Protein 9EOO (pdb70)

GO terms:
  GO:0005886 plasma membrane (C, EXP)

Structure (mmCIF, N/CA/C/O backbone):
data_9EOO
#
_entry.id   9EOO
#
_cell.length_a   1.00
_cell.length_b   1.00
_cell.length_c   1.00
_cell.angle_alpha   90.00
_cell.angle_beta   90.00
_cell.angle_gamma   90.00
#
_symmetry.space_group_name_H-M   'P 1'
#
loop_
_atom_site.group_PDB
_atom_site.id
_atom_site.type_symbol
_atom_site.label_atom_id
_atom_site.label_alt_id
_atom_site.label_comp_id
_atom_site.label_asym_id
_atom_site.label_entity_id
_atom_site.label_seq_id
_atom_site.pdbx_PDB_ins_code
_atom_site.Cartn_x
_atom_site.Cartn_y
_atom_site.Cartn_z
_atom_site.occupancy
_atom_site.B_iso_or_equiv
_atom_site.auth_seq_id
_atom_site.auth_comp_id
_atom_site.auth_asym_id
_atom_site.auth_atom_id
_atom_site.pdbx_PDB_model_num
ATOM 1 N N . GLY A 1 2 ? 263.509 303.018 291.689 1.00 80.59 2 GLY A N 1
ATOM 2 C CA . GLY A 1 2 ? 264.921 303.178 292.129 1.00 80.93 2 GLY A CA 1
ATOM 3 C C . GLY A 1 2 ? 265.192 304.620 292.518 1.00 80.12 2 GLY A C 1
ATOM 4 O O . GLY A 1 2 ? 264.511 305.537 292.064 1.00 82.80 2 GLY A O 1
ATOM 5 N N . LEU A 1 3 ? 266.199 304.813 293.365 1.00 74.60 3 LEU A N 1
ATOM 6 C CA . LEU A 1 3 ? 266.551 306.158 293.798 1.00 75.22 3 LEU A CA 1
ATOM 7 C C . LEU A 1 3 ? 266.945 307.038 292.621 1.00 76.84 3 LEU A C 1
ATOM 8 O O . LEU A 1 3 ? 266.544 308.205 292.544 1.00 77.28 3 LEU A O 1
ATOM 13 N N . PHE A 1 4 ? 267.730 306.496 291.692 1.00 80.17 4 PHE A N 1
ATOM 14 C CA . PHE A 1 4 ? 268.209 307.265 290.551 1.00 80.28 4 PHE A CA 1
ATOM 15 C C . PHE A 1 4 ? 267.151 307.452 289.474 1.00 80.41 4 PHE A C 1
ATOM 16 O O . PHE A 1 4 ? 267.294 308.343 288.632 1.00 82.31 4 PHE A O 1
ATOM 24 N N . ASP A 1 5 ? 266.102 306.636 289.485 1.00 73.64 5 ASP A N 1
ATOM 25 C CA . ASP A 1 5 ? 264.886 306.965 288.751 1.00 73.86 5 ASP A CA 1
ATOM 26 C C . ASP A 1 5 ? 264.209 308.199 289.331 1.00 72.52 5 ASP A C 1
ATOM 27 O O . ASP A 1 5 ? 263.798 309.103 288.595 1.00 74.62 5 ASP A O 1
ATOM 32 N N . ARG A 1 6 ? 264.082 308.249 290.653 1.00 63.00 6 ARG A N 1
ATOM 33 C CA . ARG A 1 6 ? 263.410 309.360 291.311 1.00 61.30 6 ARG A CA 1
ATOM 34 C C . ARG A 1 6 ? 264.164 310.671 291.134 1.00 61.79 6 ARG A C 1
ATOM 35 O O . ARG A 1 6 ? 263.554 311.708 290.854 1.00 66.48 6 ARG A O 1
ATOM 43 N N . LEU A 1 7 ? 265.485 310.650 291.290 1.00 57.05 7 LEU A N 1
ATOM 44 C CA . LEU A 1 7 ? 266.283 311.824 290.959 1.00 57.41 7 LEU A CA 1
ATOM 45 C C . LEU A 1 7 ? 266.168 312.191 289.488 1.00 59.19 7 LEU A C 1
ATOM 46 O O . LEU A 1 7 ? 266.100 313.375 289.139 1.00 61.74 7 LEU A O 1
ATOM 51 N N . GLY A 1 8 ? 266.145 311.195 288.609 1.00 57.39 8 GLY A N 1
ATOM 52 C CA . GLY A 1 8 ? 266.014 311.476 287.190 1.00 54.55 8 GLY A CA 1
ATOM 53 C C . GLY A 1 8 ? 264.721 312.184 286.844 1.00 56.43 8 GLY A C 1
ATOM 54 O O . GLY A 1 8 ? 264.712 313.169 286.103 1.00 62.25 8 GLY A O 1
ATOM 55 N N . ARG A 1 9 ? 263.610 311.695 287.388 1.00 52.64 9 ARG A N 1
ATOM 56 C CA . ARG A 1 9 ? 262.315 312.312 287.143 1.00 49.66 9 ARG A CA 1
ATOM 57 C C . ARG A 1 9 ? 262.201 313.713 287.728 1.00 48.91 9 ARG A C 1
ATOM 58 O O . ARG A 1 9 ? 261.460 314.541 287.189 1.00 55.93 9 ARG A O 1
ATOM 66 N N . VAL A 1 10 ? 262.914 314.005 288.812 1.00 48.20 10 VAL A N 1
ATOM 67 C CA . VAL A 1 10 ? 262.974 315.379 289.303 1.00 49.22 10 VAL A CA 1
ATOM 68 C C . VAL A 1 10 ? 263.725 316.291 288.340 1.00 51.93 10 VAL A C 1
ATOM 69 O O . VAL A 1 10 ? 263.198 317.315 287.895 1.00 59.04 10 VAL A O 1
ATOM 73 N N . VAL A 1 11 ? 264.961 315.934 288.005 1.00 50.34 11 VAL A N 1
ATOM 74 C CA . VAL A 1 11 ? 265.789 316.811 287.187 1.00 51.54 11 VAL A CA 1
ATOM 75 C C . VAL A 1 11 ? 265.244 316.953 285.775 1.00 50.91 11 VAL A C 1
ATOM 76 O O . VAL A 1 11 ? 265.383 318.008 285.147 1.00 54.58 11 VAL A O 1
ATOM 80 N N . ARG A 1 12 ? 264.622 315.903 285.261 1.00 47.34 12 ARG A N 1
ATOM 81 C CA . ARG A 1 12 ? 263.965 315.957 283.963 1.00 43.87 12 ARG A CA 1
ATOM 82 C C . ARG A 1 12 ? 262.737 316.862 283.966 1.00 47.65 12 ARG A C 1
ATOM 83 O O . ARG A 1 12 ? 262.451 317.527 282.965 1.00 52.48 12 ARG A O 1
ATOM 91 N N . ALA A 1 13 ? 262.002 316.901 285.074 1.00 47.15 13 ALA A N 1
ATOM 92 C CA . ALA A 1 13 ? 260.811 317.741 285.156 1.00 41.30 13 ALA A CA 1
ATOM 93 C C . ALA A 1 13 ? 261.134 319.225 285.276 1.00 44.47 13 ALA A C 1
ATOM 94 O O . ALA A 1 13 ? 260.414 320.063 284.726 1.00 52.55 13 ALA A O 1
ATOM 96 N N . ASN A 1 14 ? 262.196 319.572 285.994 1.00 48.21 14 ASN A N 1
ATOM 97 C CA . ASN A 1 14 ? 262.639 320.961 286.041 1.00 47.21 14 ASN A CA 1
ATOM 98 C C . ASN A 1 14 ? 263.002 321.486 284.660 1.00 49.08 14 ASN A C 1
ATOM 99 O O . ASN A 1 14 ? 262.584 322.579 284.265 1.00 56.70 14 ASN A O 1
ATOM 104 N N . LEU A 1 15 ? 263.782 320.715 283.914 1.00 50.94 15 LEU A N 1
ATOM 105 C CA . LEU A 1 15 ? 264.174 321.109 282.568 1.00 50.43 15 LEU A CA 1
ATOM 106 C C . LEU A 1 15 ? 262.980 321.277 281.633 1.00 50.51 15 LEU A C 1
ATOM 107 O O . LEU A 1 15 ? 262.955 322.199 280.811 1.00 56.35 15 LEU A O 1
ATOM 112 N N . ASN A 1 16 ? 261.982 320.405 281.743 1.00 50.11 16 ASN A N 1
ATOM 113 C CA . ASN A 1 16 ? 260.785 320.529 280.915 1.00 48.53 16 ASN A CA 1
ATOM 114 C C . ASN A 1 16 ? 259.946 321.751 281.271 1.00 50.24 16 ASN A C 1
ATOM 115 O O . ASN A 1 16 ? 259.350 322.375 280.388 1.00 56.64 16 ASN A O 1
ATOM 120 N N . ASP A 1 17 ? 259.882 322.110 282.549 1.00 55.37 17 ASP A N 1
ATOM 121 C CA . ASP A 1 17 ? 259.217 323.346 282.954 1.00 55.29 17 ASP A CA 1
ATOM 122 C C . ASP A 1 17 ? 259.978 324.585 282.502 1.00 57.54 17 ASP A C 1
ATOM 123 O O . ASP A 1 17 ? 259.375 325.590 282.119 1.00 61.98 17 ASP A O 1
ATOM 128 N N . LEU A 1 18 ? 261.302 324.523 282.546 1.00 56.16 18 LEU A N 1
ATOM 129 C CA . LEU A 1 18 ? 262.133 325.635 282.105 1.00 54.80 18 LEU A CA 1
ATOM 130 C C . LEU A 1 18 ? 261.930 325.960 280.631 1.00 55.77 18 LEU A C 1
ATOM 131 O O . LEU A 1 18 ? 261.974 327.130 280.234 1.00 55.93 18 LEU A O 1
ATOM 136 N N . VAL A 1 19 ? 261.714 324.943 279.807 1.00 57.13 19 VAL A N 1
ATOM 137 C CA . VAL A 1 19 ? 261.312 325.158 278.419 1.00 55.65 19 VAL A C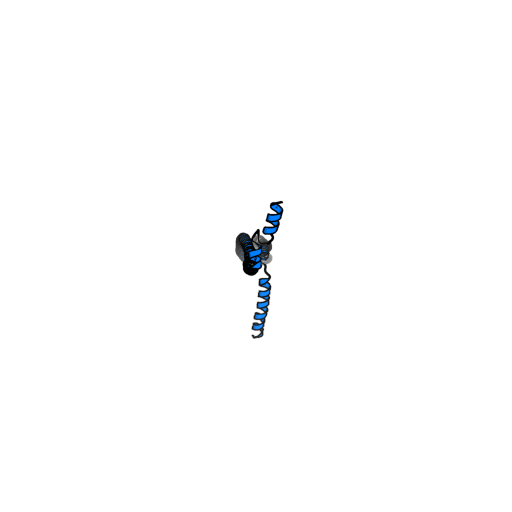A 1
ATOM 138 C C . VAL A 1 19 ? 259.902 325.728 278.320 1.00 55.94 19 VAL A C 1
ATOM 139 O O . VAL A 1 19 ? 259.653 326.672 277.565 1.00 60.33 19 VAL A O 1
ATOM 143 N N . SER A 1 20 ? 258.962 325.169 279.075 1.00 60.06 20 SER A N 1
ATOM 144 C CA . SER A 1 20 ? 257.564 325.565 278.932 1.00 59.72 20 SER A CA 1
ATOM 145 C C . SER A 1 20 ? 257.325 327.057 279.120 1.00 58.81 20 SER A C 1
ATOM 146 O O . SER A 1 20 ? 256.427 327.613 278.477 1.00 62.06 20 SER A O 1
ATOM 149 N N . LYS A 1 21 ? 258.082 327.731 279.977 1.00 53.41 21 LYS A N 1
ATOM 150 C CA . LYS A 1 21 ? 257.914 329.171 280.126 1.00 58.05 21 LYS A CA 1
ATOM 151 C C . LYS A 1 21 ? 258.739 329.992 279.144 1.00 59.51 21 LYS A C 1
ATOM 152 O O . LYS A 1 21 ? 258.746 331.223 279.243 1.00 59.23 21 LYS A O 1
ATOM 158 N N . ALA A 1 22 ? 259.428 329.354 278.207 1.00 62.66 22 ALA A N 1
ATOM 159 C CA . ALA A 1 22 ? 259.982 330.050 277.053 1.00 60.13 22 ALA A CA 1
ATOM 160 C C . ALA A 1 22 ? 259.002 330.167 275.894 1.00 60.15 22 ALA A C 1
ATOM 161 O O . ALA A 1 22 ? 259.265 330.923 274.953 1.00 62.09 22 ALA A O 1
ATOM 163 N N . GLU A 1 23 ? 257.892 329.441 275.938 1.00 56.53 23 GLU A N 1
ATOM 164 C CA . GLU A 1 23 ? 256.894 329.453 274.874 1.00 51.37 23 GLU A CA 1
ATOM 165 C C . GLU A 1 23 ? 256.029 330.707 274.950 1.00 58.83 23 GLU A C 1
ATOM 166 O O . GLU A 1 23 ? 255.202 330.848 275.856 1.00 60.61 23 GLU A O 1
ATOM 172 N N . ASP A 1 24 ? 256.221 331.618 273.998 1.00 61.49 24 ASP A N 1
ATOM 173 C CA . ASP A 1 24 ? 255.354 332.784 273.863 1.00 54.26 24 ASP A CA 1
ATOM 174 C C . ASP A 1 24 ? 254.026 332.364 273.242 1.00 55.30 24 ASP A C 1
ATOM 175 O O . ASP A 1 24 ? 254.015 331.850 272.120 1.00 58.87 24 ASP A O 1
ATOM 180 N N . PRO A 1 25 ? 252.899 332.565 273.923 1.00 47.16 25 PRO A N 1
ATOM 181 C CA . PRO A 1 25 ? 251.608 332.151 273.357 1.00 42.75 25 PRO A CA 1
ATOM 182 C C . PRO A 1 25 ? 251.281 332.720 271.996 1.00 43.72 25 PRO A C 1
ATOM 183 O O . PRO A 1 25 ? 250.548 332.087 271.229 1.00 48.67 25 PRO A O 1
ATOM 187 N N . GLU A 1 26 ? 251.790 333.896 271.668 1.00 46.92 26 GLU A N 1
ATOM 188 C CA . GLU A 1 26 ? 251.398 334.565 270.435 1.00 49.71 26 GLU A CA 1
ATOM 189 C C . GLU A 1 26 ? 252.135 334.014 269.223 1.00 54.57 26 GLU A C 1
ATOM 190 O O . GLU A 1 26 ? 251.551 333.894 268.141 1.00 52.53 26 GLU A O 1
ATOM 196 N N . LYS A 1 27 ? 253.406 333.667 269.389 1.00 49.67 27 LYS A N 1
ATOM 197 C CA . LYS A 1 27 ? 254.203 333.138 268.291 1.00 41.60 27 LYS A CA 1
ATOM 198 C C . LYS A 1 27 ? 253.999 331.646 268.085 1.00 44.01 27 LYS A C 1
ATOM 199 O O . LYS A 1 27 ? 253.864 331.184 266.947 1.00 53.41 27 LYS A O 1
ATOM 205 N N . VAL A 1 28 ? 253.987 330.877 269.169 1.00 39.07 28 VAL A N 1
ATOM 206 C CA . VAL A 1 28 ? 253.922 329.426 269.074 1.00 45.46 28 VAL A CA 1
ATOM 207 C C . VAL A 1 28 ? 252.554 328.955 268.620 1.00 40.29 28 VAL A C 1
ATOM 208 O O . VAL A 1 28 ? 252.425 327.885 268.015 1.00 48.39 28 VAL A O 1
ATOM 212 N N . LEU A 1 29 ? 251.518 329.729 268.902 1.00 33.71 29 LEU A N 1
ATOM 213 C CA . LEU A 1 29 ? 250.165 329.294 268.603 1.00 40.78 29 LEU A CA 1
ATOM 214 C C . LEU A 1 29 ? 249.858 329.290 267.110 1.00 42.93 29 LEU A C 1
ATOM 215 O O . LEU A 1 29 ? 249.023 328.499 266.660 1.00 51.21 29 LEU A O 1
ATOM 220 N N . GLU A 1 30 ? 250.502 330.150 266.332 1.00 42.54 30 GLU A N 1
ATOM 221 C CA . GLU A 1 30 ? 250.389 330.104 264.879 1.00 43.14 30 GLU A CA 1
ATOM 222 C C . GLU A 1 30 ? 251.370 329.163 264.192 1.00 47.12 30 GLU A C 1
ATOM 223 O O . GLU A 1 30 ? 251.040 328.595 263.146 1.00 56.40 30 GLU A O 1
ATOM 229 N N . GLN A 1 31 ? 252.559 328.983 264.755 1.00 35.41 31 GLN A N 1
ATOM 230 C CA . GLN A 1 31 ? 253.480 327.959 264.275 1.00 36.81 31 GLN A CA 1
ATOM 231 C C . GLN A 1 31 ? 252.909 326.555 264.414 1.00 39.76 31 GLN A C 1
ATOM 232 O O . GLN A 1 31 ? 253.120 325.702 263.546 1.00 50.35 31 GLN A O 1
ATOM 238 N N . ALA A 1 32 ? 252.188 326.295 265.497 1.00 29.42 32 ALA A N 1
ATOM 239 C CA . ALA A 1 32 ? 251.539 325.003 265.680 1.00 26.74 32 ALA A CA 1
ATOM 240 C C . ALA A 1 32 ? 250.562 324.677 264.559 1.00 38.95 32 ALA A C 1
ATOM 241 O O . ALA A 1 32 ? 250.431 323.516 264.161 1.00 53.34 32 ALA A O 1
ATOM 243 N N . VAL A 1 33 ? 249.865 325.681 264.042 1.00 31.02 33 VAL A N 1
ATOM 244 C CA . VAL A 1 33 ? 248.959 325.462 262.921 1.00 32.15 33 VAL A CA 1
ATOM 245 C C . VAL A 1 33 ? 249.702 325.285 261.606 1.00 33.91 33 VAL A C 1
ATOM 246 O O . VAL A 1 33 ? 249.278 324.507 260.747 1.00 49.55 33 VAL A O 1
ATOM 250 N N . ILE A 1 34 ? 250.810 325.994 261.418 1.00 25.49 34 ILE A N 1
ATOM 251 C CA . ILE A 1 34 ? 251.657 325.749 260.256 1.00 34.95 34 ILE A CA 1
ATOM 252 C C . ILE A 1 34 ? 252.167 324.316 260.230 1.00 40.93 34 ILE A C 1
ATOM 253 O O . ILE A 1 34 ? 252.060 323.620 259.215 1.00 50.30 34 ILE A O 1
ATOM 258 N N . ASP A 1 35 ? 252.729 323.851 261.340 1.00 37.58 35 ASP A N 1
ATOM 259 C CA . ASP A 1 35 ? 253.228 322.483 261.407 1.00 35.84 35 ASP A CA 1
ATOM 260 C C . ASP A 1 35 ? 252.139 321.465 261.104 1.00 39.84 35 ASP A C 1
ATOM 261 O O . ASP A 1 35 ? 252.341 320.525 260.329 1.00 55.37 35 ASP A O 1
ATOM 266 N N . MET A 1 36 ? 250.976 321.640 261.712 1.00 29.37 36 MET A N 1
ATOM 267 C CA . MET A 1 36 ? 249.846 320.748 261.501 1.00 31.65 36 MET A CA 1
ATOM 268 C C . MET A 1 36 ? 249.296 320.785 260.079 1.00 35.46 36 MET A C 1
ATOM 269 O O . MET A 1 36 ? 248.674 319.813 259.640 1.00 50.06 36 MET A O 1
ATOM 274 N N . GLN A 1 37 ? 249.496 321.876 259.347 1.00 34.75 37 GLN A N 1
ATOM 275 C CA . GLN A 1 37 ? 249.094 321.906 257.942 1.00 31.36 37 GLN A CA 1
ATOM 276 C C . GLN A 1 37 ? 250.032 321.132 257.022 1.00 39.78 37 GLN A C 1
ATOM 277 O O . GLN A 1 37 ? 249.574 320.375 256.162 1.00 57.15 37 GLN A O 1
ATOM 283 N N . GLU A 1 38 ? 251.342 321.303 257.175 1.00 36.56 38 GLU A N 1
ATOM 284 C CA . GLU A 1 38 ? 252.276 320.587 256.312 1.00 43.26 38 GLU A CA 1
ATOM 285 C C . GLU A 1 38 ? 252.351 319.098 256.625 1.00 46.29 38 GLU A C 1
ATOM 286 O O . GLU A 1 38 ? 252.688 318.299 255.747 1.00 53.14 38 GLU A O 1
ATOM 292 N N . ASP A 1 39 ? 252.052 318.712 257.858 1.00 38.35 39 ASP A N 1
ATOM 293 C CA . ASP A 1 39 ? 251.863 317.303 258.186 1.00 38.71 39 ASP A CA 1
ATOM 294 C C . ASP A 1 39 ? 250.818 316.640 257.298 1.00 42.56 39 ASP A C 1
ATOM 295 O O . ASP A 1 39 ? 250.980 315.487 256.887 1.00 52.19 39 ASP A O 1
ATOM 300 N N . LEU A 1 40 ? 249.740 317.353 256.994 1.00 32.86 40 LEU A N 1
ATOM 301 C CA . LEU A 1 40 ? 248.733 316.852 256.067 1.00 32.73 40 LEU A CA 1
ATOM 302 C C . LEU A 1 40 ? 249.225 316.770 254.629 1.00 39.42 40 LEU A C 1
ATOM 303 O O . LEU A 1 40 ? 248.788 315.889 253.882 1.00 47.89 40 LEU A O 1
ATOM 308 N N . VAL A 1 41 ? 250.115 317.663 254.215 1.00 36.93 41 VAL A N 1
ATOM 309 C CA . VAL A 1 41 ? 250.705 317.556 252.885 1.00 38.24 41 VAL A CA 1
ATOM 310 C C . VAL A 1 41 ? 251.574 316.313 252.750 1.00 41.78 41 VAL A C 1
ATOM 311 O O . VAL A 1 41 ? 251.520 315.614 251.732 1.00 51.17 41 VAL A O 1
ATOM 315 N N . GLN A 1 42 ? 252.379 316.012 253.763 1.00 34.41 42 GLN A N 1
ATOM 316 C CA . GLN A 1 42 ? 253.152 314.776 253.759 1.00 36.47 42 GLN A CA 1
ATOM 317 C C . GLN A 1 42 ? 252.263 313.542 253.793 1.00 34.58 42 GLN A C 1
ATOM 318 O O . GLN A 1 42 ? 252.516 312.567 253.079 1.00 46.22 42 GLN A O 1
ATOM 324 N N . LEU A 1 43 ? 251.224 313.564 254.615 1.00 27.31 43 LEU A N 1
ATOM 325 C CA . LEU A 1 43 ? 250.347 312.409 254.739 1.00 28.43 43 LEU A CA 1
ATOM 326 C C . LEU A 1 43 ? 249.620 312.090 253.442 1.00 39.03 43 LEU A C 1
ATOM 327 O O . LEU A 1 43 ? 249.480 310.920 253.073 1.00 50.21 43 LEU A O 1
ATOM 332 N N . ARG A 1 44 ? 249.150 313.111 252.739 1.00 38.28 44 ARG A N 1
ATOM 333 C CA . ARG A 1 44 ? 248.384 312.886 251.520 1.00 29.65 44 ARG A CA 1
ATOM 334 C C . ARG A 1 44 ? 249.224 312.249 250.419 1.00 37.73 44 ARG A C 1
ATOM 335 O O . ARG A 1 44 ? 248.720 311.433 249.641 1.00 52.90 44 ARG A O 1
ATOM 343 N N . GLN A 1 45 ? 250.504 312.601 250.338 1.00 33.23 45 GLN A N 1
ATOM 344 C CA . GLN A 1 45 ? 251.415 311.953 249.401 1.00 34.09 45 GLN A CA 1
ATOM 345 C C . GLN A 1 45 ? 251.589 310.466 249.680 1.00 33.69 45 GLN A C 1
ATOM 346 O O . GLN A 1 45 ? 251.538 309.640 248.763 1.00 49.32 45 GLN A O 1
ATOM 352 N N . ALA A 1 46 ? 251.794 310.109 250.940 1.00 22.60 46 ALA A N 1
ATOM 353 C CA . ALA A 1 46 ? 251.950 308.709 251.317 1.00 25.99 46 ALA A CA 1
ATOM 354 C C . ALA A 1 46 ? 250.693 307.882 251.090 1.00 28.84 46 ALA A C 1
ATOM 355 O O . ALA A 1 46 ? 250.778 306.733 250.647 1.00 39.87 46 ALA A O 1
ATOM 357 N N . VAL A 1 47 ? 249.523 308.431 251.389 1.00 17.46 47 VAL A N 1
ATOM 358 C CA . VAL A 1 47 ? 248.281 307.707 251.137 1.00 23.55 47 VAL A CA 1
ATOM 359 C C . VAL A 1 47 ? 248.106 307.419 249.652 1.00 34.15 47 VAL A C 1
ATOM 360 O O . VAL A 1 47 ? 247.868 306.277 249.249 1.00 48.72 47 VAL A O 1
ATOM 364 N N . ALA A 1 48 ? 248.233 308.447 248.820 1.00 27.39 48 ALA A N 1
ATOM 365 C CA . ALA A 1 48 ? 248.063 308.277 247.383 1.00 24.79 48 ALA A CA 1
ATOM 366 C C . ALA A 1 48 ? 248.995 307.217 246.819 1.00 32.89 48 ALA A C 1
ATOM 367 O O . ALA A 1 48 ? 248.622 306.459 245.918 1.00 43.90 48 ALA A O 1
ATOM 369 N N . ARG A 1 49 ? 250.211 307.154 247.340 1.00 31.67 49 ARG A N 1
ATOM 370 C CA . ARG A 1 49 ? 251.169 306.135 246.936 1.00 27.27 49 ARG A CA 1
ATOM 371 C C . ARG A 1 49 ? 250.732 304.714 247.284 1.00 27.75 49 ARG A C 1
ATOM 372 O O . ARG A 1 49 ? 251.171 303.766 246.627 1.00 44.31 49 ARG A O 1
ATOM 380 N N . THR A 1 50 ? 249.892 304.531 248.301 1.00 23.62 50 THR A N 1
ATOM 381 C CA . THR A 1 50 ? 249.287 303.220 248.524 1.00 24.42 50 THR A CA 1
ATOM 382 C C . THR A 1 50 ? 248.045 302.959 247.681 1.00 28.64 50 THR A C 1
ATOM 383 O O . THR A 1 50 ? 247.750 301.801 247.374 1.00 41.36 50 THR A O 1
ATOM 387 N N . ILE A 1 51 ? 247.305 303.996 247.311 1.00 22.62 51 ILE A N 1
ATOM 388 C CA . ILE A 1 51 ? 246.174 303.827 246.403 1.00 34.19 51 ILE A CA 1
ATOM 389 C C . ILE A 1 51 ? 246.633 303.351 245.032 1.00 36.19 51 ILE A C 1
ATOM 390 O O . ILE A 1 51 ? 245.975 302.526 244.391 1.00 43.24 51 ILE A O 1
ATOM 395 N N . ALA A 1 52 ? 247.769 303.860 244.569 1.00 29.19 52 ALA A N 1
ATOM 396 C CA . ALA A 1 52 ? 248.317 303.454 243.283 1.00 31.68 52 ALA A CA 1
ATOM 397 C C . ALA A 1 52 ? 248.560 301.959 243.176 1.00 40.95 52 ALA A C 1
ATOM 398 O O . ALA A 1 52 ? 248.524 301.404 242.074 1.00 53.03 52 ALA A O 1
ATOM 400 N N . GLU A 1 53 ? 248.805 301.291 244.290 1.00 44.70 53 GLU A N 1
ATOM 401 C CA . GLU A 1 53 ? 249.123 299.872 244.276 1.00 37.63 53 GLU A CA 1
ATOM 402 C C . GLU A 1 53 ? 247.915 298.960 244.405 1.00 37.51 53 GLU A C 1
ATOM 403 O O . GLU A 1 53 ? 247.913 297.867 243.830 1.00 49.79 53 GLU A O 1
ATOM 409 N N . GLU A 1 54 ? 246.889 299.374 245.141 1.00 39.00 54 GLU A N 1
ATOM 410 C CA . GLU A 1 54 ? 245.595 298.710 245.041 1.00 41.98 54 GLU A CA 1
ATOM 411 C C . GLU A 1 54 ? 245.071 298.715 243.611 1.00 45.10 54 GLU A C 1
ATOM 412 O O . GLU A 1 54 ? 244.537 297.709 243.131 1.00 50.76 54 GLU A O 1
ATOM 418 N N . LYS A 1 55 ? 245.220 299.838 242.916 1.00 41.45 55 LYS A N 1
ATOM 419 C CA . LYS A 1 55 ? 244.854 299.919 241.508 1.00 40.00 55 LYS A CA 1
ATOM 420 C C . LYS A 1 55 ? 245.646 298.947 240.655 1.00 39.55 55 LYS A C 1
ATOM 421 O O . LYS A 1 55 ? 245.155 298.470 239.627 1.00 47.58 55 LYS A O 1
ATOM 427 N N . ARG A 1 56 ? 246.864 298.647 241.070 1.00 38.17 56 ARG A N 1
ATOM 428 C CA . ARG A 1 56 ? 247.826 297.922 240.262 1.00 35.08 56 ARG A CA 1
ATOM 429 C C . ARG A 1 56 ? 247.814 296.414 240.475 1.00 38.67 56 ARG A C 1
ATOM 430 O O . ARG A 1 56 ? 248.070 295.668 239.525 1.00 49.76 56 ARG A O 1
ATOM 438 N N . THR A 1 57 ? 247.527 295.937 241.685 1.00 40.38 57 THR A N 1
ATOM 439 C CA . THR A 1 57 ? 247.313 294.509 241.893 1.00 45.27 57 THR A CA 1
ATOM 440 C C . THR A 1 57 ? 246.031 294.005 241.247 1.00 47.02 57 THR A C 1
ATOM 441 O O . THR A 1 57 ? 245.943 292.826 240.895 1.00 55.55 57 THR A O 1
ATOM 445 N N . GLU A 1 58 ? 245.034 294.864 241.089 1.00 41.37 58 GLU A N 1
ATOM 446 C CA . GLU A 1 58 ? 243.801 294.446 240.441 1.00 48.43 58 GLU A CA 1
ATOM 447 C C . GLU A 1 58 ? 243.976 294.207 238.949 1.00 52.65 58 GLU A C 1
ATOM 448 O O . GLU A 1 58 ? 243.230 293.421 238.360 1.00 53.36 58 GLU A O 1
ATOM 454 N N . GLN A 1 59 ? 244.944 294.867 238.323 1.00 44.71 59 GLN A N 1
ATOM 455 C CA . GLN A 1 59 ? 245.302 294.531 236.952 1.00 45.65 59 GLN A CA 1
ATOM 456 C C . GLN A 1 59 ? 245.968 293.165 236.856 1.00 50.98 59 GLN A C 1
ATOM 457 O O . GLN A 1 59 ? 245.594 292.332 236.022 1.00 60.31 59 GLN A O 1
ATOM 463 N N . ARG A 1 60 ? 246.961 292.923 237.707 1.00 41.03 60 ARG A N 1
ATOM 464 C CA . ARG A 1 60 ? 247.695 291.664 237.693 1.00 43.39 60 ARG A CA 1
ATOM 465 C C . ARG A 1 60 ? 246.799 290.453 237.916 1.00 43.49 60 ARG A C 1
ATOM 466 O O . ARG A 1 60 ? 246.992 289.403 237.295 1.00 53.29 60 ARG A O 1
ATOM 474 N N . LEU A 1 61 ? 245.820 290.579 238.804 1.00 36.02 61 LEU A N 1
ATOM 475 C CA . LEU A 1 61 ? 244.853 289.510 239.025 1.00 42.82 61 LEU A CA 1
ATOM 476 C C . LEU A 1 61 ? 244.070 289.151 237.770 1.00 47.65 61 LEU A C 1
ATOM 477 O O . LEU A 1 61 ? 243.816 287.973 237.505 1.00 55.30 61 LEU A O 1
ATOM 482 N N . ASN A 1 62 ? 243.683 290.148 236.984 1.00 49.55 62 ASN A N 1
ATOM 483 C CA . ASN A 1 62 ? 242.909 289.909 235.771 1.00 49.55 62 ASN A CA 1
ATOM 484 C C . ASN A 1 62 ? 243.723 289.306 234.635 1.00 51.94 62 ASN A C 1
ATOM 485 O O . ASN A 1 62 ? 243.140 288.689 233.738 1.00 63.70 62 ASN A O 1
ATOM 490 N N . GLN A 1 63 ? 245.039 289.464 234.648 1.00 49.51 63 GLN A N 1
ATOM 491 C CA . GLN A 1 63 ? 245.880 288.733 233.707 1.00 54.46 63 GLN A CA 1
ATOM 492 C C . GLN A 1 63 ? 245.991 287.255 234.052 1.00 60.65 63 GLN A C 1
ATOM 493 O O . GLN A 1 63 ? 245.725 286.389 233.211 1.00 68.22 63 GLN A O 1
ATOM 499 N N . ASP A 1 64 ? 246.381 286.942 235.281 1.00 52.12 64 ASP A N 1
ATOM 500 C CA . ASP A 1 64 ? 246.654 285.562 235.654 1.00 54.33 64 ASP A CA 1
ATOM 501 C C . ASP A 1 64 ? 245.416 284.682 235.747 1.00 55.06 64 ASP A C 1
ATOM 502 O O . ASP A 1 64 ? 245.548 283.456 235.692 1.00 62.78 64 ASP A O 1
ATOM 507 N N . THR A 1 65 ? 244.224 285.254 235.884 1.00 50.75 65 THR A N 1
ATOM 508 C CA . THR A 1 65 ? 243.016 284.447 235.739 1.00 55.55 65 THR A CA 1
ATOM 509 C C . THR A 1 65 ? 242.712 284.090 234.291 1.00 56.94 65 THR A C 1
ATOM 510 O O . THR A 1 65 ? 242.243 282.982 234.008 1.00 62.33 65 THR A O 1
ATOM 514 N N . GLN A 1 66 ? 242.972 285.001 233.361 1.00 52.81 66 GLN A N 1
ATOM 515 C CA . GLN A 1 66 ? 242.763 284.705 231.950 1.00 57.82 66 GLN A CA 1
ATOM 516 C C . GLN A 1 66 ? 243.925 283.980 231.288 1.00 61.11 66 GLN A C 1
ATOM 517 O O . GLN A 1 66 ? 243.725 283.328 230.259 1.00 68.74 66 GLN A O 1
ATOM 523 N N . GLU A 1 67 ? 245.127 284.077 231.845 1.00 57.71 67 GLU A N 1
ATOM 524 C CA . GLU A 1 67 ? 246.241 283.270 231.360 1.00 55.23 67 GLU A CA 1
ATOM 525 C C . GLU A 1 67 ? 246.119 281.800 231.747 1.00 59.84 67 GLU A C 1
ATOM 526 O O . GLU A 1 67 ? 246.546 280.926 230.986 1.00 70.38 67 GLU A O 1
ATOM 532 N N . ALA A 1 68 ? 245.548 281.507 232.913 1.00 50.05 68 ALA A N 1
ATOM 533 C CA . ALA A 1 68 ? 245.293 280.124 233.296 1.00 51.48 68 ALA A CA 1
ATOM 534 C C . ALA A 1 68 ? 244.229 279.449 232.442 1.00 59.67 68 ALA A C 1
ATOM 535 O O . ALA A 1 68 ? 244.248 278.223 232.296 1.00 64.39 68 ALA A O 1
ATOM 537 N N . LYS A 1 69 ? 243.299 280.210 231.876 1.00 58.98 69 LYS A N 1
ATOM 538 C CA . LYS A 1 69 ? 242.338 279.628 230.947 1.00 60.39 69 LYS A CA 1
ATOM 539 C C . LYS A 1 69 ? 243.011 279.136 229.676 1.00 62.52 69 LYS A C 1
ATOM 540 O O . LYS A 1 69 ? 242.686 278.057 229.168 1.00 70.28 69 LYS A O 1
ATOM 546 N N . LYS A 1 70 ? 243.953 279.914 229.157 1.00 55.04 70 LYS A N 1
ATOM 547 C CA . LYS A 1 70 ? 244.731 279.497 227.999 1.00 58.72 70 LYS A CA 1
ATOM 548 C C . LYS A 1 70 ? 245.401 278.144 228.197 1.00 61.14 70 LYS A C 1
ATOM 549 O O . LYS A 1 70 ? 245.362 277.286 227.310 1.00 68.56 70 LYS A O 1
ATOM 555 N N . TRP A 1 71 ? 246.014 277.928 229.355 1.00 48.99 71 TRP A N 1
ATOM 556 C CA . TRP A 1 71 ? 246.690 276.662 229.610 1.00 52.79 71 TRP A CA 1
ATOM 557 C C . TRP A 1 71 ? 245.743 275.512 229.915 1.00 58.83 71 TRP A C 1
ATOM 558 O O . TRP A 1 71 ? 246.095 274.354 229.675 1.00 66.90 71 TRP A O 1
ATOM 569 N N . GLU A 1 72 ? 244.553 275.789 230.435 1.00 61.14 72 GLU A N 1
ATOM 570 C CA . GLU A 1 72 ? 243.550 274.735 230.550 1.00 61.66 72 GLU A CA 1
ATOM 571 C C . GLU A 1 72 ? 243.029 274.288 229.191 1.00 67.03 72 GLU A C 1
ATOM 572 O O . GLU A 1 72 ? 242.849 273.088 228.953 1.00 72.10 72 GLU A O 1
ATOM 578 N N . ASP A 1 73 ? 242.780 275.233 228.289 1.00 62.86 73 ASP A N 1
ATOM 579 C CA . ASP A 1 73 ? 242.311 274.890 226.951 1.00 62.71 73 ASP A CA 1
ATOM 580 C C . ASP A 1 73 ? 243.348 274.099 226.162 1.00 69.41 73 ASP A C 1
ATOM 581 O O . ASP A 1 73 ? 243.007 273.149 225.449 1.00 75.50 73 ASP A O 1
ATOM 586 N N . ARG A 1 74 ? 244.614 274.480 226.281 1.00 58.73 74 ARG A N 1
ATOM 587 C CA . ARG A 1 74 ? 245.702 273.758 225.635 1.00 59.35 74 ARG A CA 1
ATOM 588 C C . ARG A 1 74 ? 245.889 272.346 226.174 1.00 61.73 74 ARG A C 1
ATOM 589 O O . ARG A 1 74 ? 246.258 271.443 225.416 1.00 68.91 74 ARG A O 1
ATOM 597 N N . ALA A 1 75 ? 245.644 272.127 227.461 1.00 52.99 75 ALA A N 1
ATOM 598 C CA . ALA A 1 75 ? 245.714 270.775 228.008 1.00 58.53 75 ALA A CA 1
ATOM 599 C C . ALA A 1 75 ? 244.646 269.858 227.431 1.00 62.21 75 ALA A C 1
ATOM 600 O O . ALA A 1 75 ? 244.923 268.692 227.125 1.00 70.44 75 ALA A O 1
ATOM 602 N N . LYS A 1 76 ? 243.426 270.356 227.268 1.00 61.35 76 LYS A N 1
ATOM 603 C CA . LYS A 1 76 ? 242.379 269.562 226.632 1.00 63.98 76 LYS A CA 1
ATOM 604 C C . LYS A 1 76 ? 242.701 269.270 225.176 1.00 66.10 76 LYS A C 1
ATOM 605 O O . LYS A 1 76 ? 242.463 268.159 224.688 1.00 70.49 76 LYS A O 1
ATOM 611 N N . LEU A 1 77 ? 243.241 270.254 224.467 1.00 61.75 77 LEU A N 1
ATOM 612 C CA . LEU A 1 77 ? 243.684 270.045 223.095 1.00 64.07 77 LEU A CA 1
ATOM 613 C C . LEU A 1 77 ? 244.742 268.952 222.998 1.00 66.99 77 LEU A C 1
ATOM 614 O O . LEU A 1 77 ? 244.744 268.158 222.053 1.00 72.03 77 LEU A O 1
ATOM 619 N N . ALA A 1 78 ? 245.671 268.918 223.948 1.00 64.38 78 ALA A N 1
ATOM 620 C CA . ALA A 1 78 ? 246.672 267.859 223.977 1.00 65.53 78 ALA A CA 1
ATOM 621 C C . ALA A 1 78 ? 246.060 266.480 224.203 1.00 66.87 78 ALA A C 1
ATOM 622 O O . ALA A 1 78 ? 246.457 265.509 223.550 1.00 71.02 78 ALA A O 1
ATOM 624 N N . LEU A 1 79 ? 245.098 266.365 225.115 1.00 65.40 79 LEU A N 1
ATOM 625 C CA . LEU A 1 79 ? 244.497 265.058 225.368 1.00 67.09 79 LEU A CA 1
ATOM 626 C C . LEU A 1 79 ? 243.641 264.559 224.215 1.00 73.16 79 LEU A C 1
ATOM 627 O O . LEU A 1 79 ? 243.571 263.347 223.989 1.00 75.17 79 LEU A O 1
ATOM 632 N N . THR A 1 80 ? 242.984 265.446 223.474 1.00 73.26 80 THR A N 1
ATOM 633 C CA . THR A 1 80 ? 242.266 264.970 222.299 1.00 76.03 80 THR A CA 1
ATOM 634 C C . THR A 1 80 ? 243.227 264.497 221.218 1.00 76.65 80 THR A C 1
ATOM 635 O O . THR A 1 80 ? 242.879 263.620 220.422 1.00 76.61 80 THR A O 1
ATOM 639 N N . ASN A 1 81 ? 244.432 265.060 221.174 1.00 77.04 81 ASN A N 1
ATOM 640 C CA . ASN A 1 81 ? 245.514 264.522 220.362 1.00 73.71 81 ASN A CA 1
ATOM 641 C C . ASN A 1 81 ? 246.304 263.432 221.077 1.00 74.54 81 ASN A C 1
ATOM 642 O O . ASN A 1 81 ? 247.340 262.999 220.564 1.00 75.63 81 ASN A O 1
ATOM 647 N N . GLY A 1 82 ? 245.846 262.986 222.243 1.00 79.32 82 GLY A N 1
ATOM 648 C CA . GLY A 1 82 ? 246.480 261.888 222.944 1.00 77.68 82 GLY A CA 1
ATOM 649 C C . GLY A 1 82 ? 247.867 262.154 223.484 1.00 80.55 82 GLY A C 1
ATOM 650 O O . GLY A 1 82 ? 248.541 261.209 223.903 1.00 81.43 82 GLY A O 1
ATOM 651 N N . GLU A 1 83 ? 248.323 263.404 223.484 1.00 78.98 83 GLU A N 1
ATOM 652 C CA . GLU A 1 83 ? 249.711 263.723 223.822 1.00 76.36 83 GLU A CA 1
ATOM 653 C C . GLU A 1 83 ? 249.846 263.982 225.326 1.00 75.68 83 GLU A C 1
ATOM 654 O O . GLU A 1 83 ? 250.233 265.055 225.786 1.00 78.79 83 GLU A O 1
ATOM 660 N N . GLU A 1 84 ? 249.518 262.941 226.088 1.00 73.50 84 GLU A N 1
ATOM 661 C CA . GLU A 1 84 ? 249.327 263.066 227.530 1.00 75.88 84 GLU A CA 1
ATOM 662 C C . GLU A 1 84 ? 250.546 263.624 228.255 1.00 76.84 84 GLU A C 1
ATOM 663 O O . GLU A 1 84 ? 250.397 264.301 229.279 1.00 79.08 84 GLU A O 1
ATOM 669 N N . ASN A 1 85 ? 251.749 263.359 227.754 1.00 72.80 85 ASN A N 1
ATOM 670 C CA . ASN A 1 85 ? 252.944 263.932 228.367 1.00 73.19 85 ASN A CA 1
ATOM 671 C C . ASN A 1 85 ? 253.014 265.444 228.221 1.00 71.93 85 ASN A C 1
ATOM 672 O O . ASN A 1 85 ? 253.610 266.119 229.068 1.00 71.96 85 ASN A O 1
ATOM 677 N N . LEU A 1 86 ? 252.426 265.990 227.164 1.00 65.80 86 LEU A N 1
ATOM 678 C CA . LEU A 1 86 ? 252.360 267.435 226.989 1.00 62.32 86 LEU A CA 1
ATOM 679 C C . LEU A 1 86 ? 251.214 268.074 227.763 1.00 64.18 86 LEU A C 1
ATOM 680 O O . LEU A 1 86 ? 251.315 269.236 228.168 1.00 68.84 86 LEU A O 1
ATOM 685 N N . ALA A 1 87 ? 250.132 267.333 227.978 1.00 60.15 87 ALA A N 1
ATOM 686 C CA . ALA A 1 87 ? 249.054 267.787 228.849 1.00 57.03 87 ALA A CA 1
ATOM 687 C C . ALA A 1 87 ? 249.510 267.999 230.287 1.00 59.97 87 ALA A C 1
ATOM 688 O O . ALA A 1 87 ? 249.097 268.964 230.939 1.00 63.84 87 ALA A O 1
ATOM 690 N N . ARG A 1 88 ? 250.361 267.116 230.801 1.00 60.17 88 ARG A N 1
ATOM 691 C CA . ARG A 1 88 ? 250.928 267.320 232.130 1.00 60.08 88 ARG A CA 1
ATOM 692 C C . ARG A 1 88 ? 251.718 268.617 232.226 1.00 60.42 88 ARG A C 1
ATOM 693 O O . ARG A 1 88 ? 251.625 269.336 233.227 1.00 66.42 88 ARG A O 1
ATOM 701 N N . GLU A 1 89 ? 252.498 268.932 231.202 1.00 59.91 89 GLU A N 1
ATOM 702 C CA . GLU A 1 89 ? 253.287 270.158 231.210 1.00 60.83 89 GLU A CA 1
ATOM 703 C C . GLU A 1 89 ? 252.424 271.414 231.294 1.00 58.99 89 GLU A C 1
ATOM 704 O O . GLU A 1 89 ? 252.735 272.339 232.051 1.00 60.62 89 GLU A O 1
ATOM 710 N N . ALA A 1 90 ? 251.340 271.466 230.524 1.00 53.23 90 ALA A N 1
ATOM 711 C CA . ALA A 1 90 ? 250.400 272.580 230.600 1.00 48.78 90 ALA A CA 1
ATOM 712 C C . ALA A 1 90 ? 249.729 272.705 231.961 1.00 52.83 90 ALA A C 1
ATOM 713 O O . ALA A 1 90 ? 249.572 273.814 232.483 1.00 61.29 90 ALA A O 1
ATOM 715 N N . LEU A 1 91 ? 249.329 271.586 232.550 1.00 45.95 91 LEU A N 1
ATOM 716 C CA . LEU A 1 91 ? 248.750 271.610 233.888 1.00 43.77 91 LEU A CA 1
ATOM 717 C C . LEU A 1 91 ? 249.717 272.135 234.937 1.00 44.55 91 LEU A C 1
ATOM 718 O O . LEU A 1 91 ? 249.295 272.780 235.902 1.00 51.75 91 LEU A O 1
ATOM 723 N N . ALA A 1 92 ? 251.006 271.871 234.776 1.00 45.20 92 ALA A N 1
ATOM 724 C CA . ALA A 1 92 ? 251.994 272.433 235.688 1.00 46.27 92 ALA A CA 1
ATOM 725 C C . ALA A 1 92 ? 252.095 273.948 235.561 1.00 51.04 92 ALA A C 1
ATOM 726 O O . ALA A 1 92 ? 252.289 274.646 236.561 1.00 51.77 92 ALA A O 1
ATOM 728 N N . ARG A 1 93 ? 251.961 274.474 234.347 1.00 52.87 93 ARG A N 1
ATOM 729 C CA . ARG A 1 93 ? 251.905 275.920 234.168 1.00 44.55 93 ARG A CA 1
ATOM 730 C C . ARG A 1 93 ? 250.658 276.534 234.787 1.00 47.04 93 ARG A C 1
ATOM 731 O O . ARG A 1 93 ? 250.715 277.634 235.346 1.00 57.58 93 ARG A O 1
ATOM 739 N N . LYS A 1 94 ? 249.523 275.847 234.699 1.00 46.02 94 LYS A N 1
ATOM 740 C CA . LYS A 1 94 ? 248.292 276.377 235.268 1.00 46.34 94 LYS A CA 1
ATOM 741 C C . LYS A 1 94 ? 248.355 276.474 236.785 1.00 50.07 94 LYS A C 1
ATOM 742 O O . LYS A 1 94 ? 247.955 277.487 237.369 1.00 57.44 94 LYS A O 1
ATOM 748 N N . LYS A 1 95 ? 248.846 275.429 237.441 1.00 45.86 95 LYS A N 1
ATOM 749 C CA . LYS A 1 95 ? 248.837 275.397 238.898 1.00 46.50 95 LYS A CA 1
ATOM 750 C C . LYS A 1 95 ? 249.590 276.572 239.504 1.00 46.88 95 LYS A C 1
ATOM 751 O O . LYS A 1 95 ? 249.143 277.162 240.494 1.00 53.08 95 LYS A O 1
ATOM 757 N N . SER A 1 96 ? 250.734 276.926 238.929 1.00 44.02 96 SER A N 1
ATOM 758 C CA . SER A 1 96 ? 251.522 278.034 239.453 1.00 47.70 96 SER A CA 1
ATOM 759 C C . SER A 1 96 ? 250.812 279.372 239.300 1.00 48.14 96 SER A C 1
ATOM 760 O O . SER A 1 96 ? 251.089 280.310 240.055 1.00 48.62 96 SER A O 1
ATOM 763 N N . LEU A 1 97 ? 249.907 279.479 238.335 1.00 44.67 97 LEU A N 1
ATOM 764 C CA . LEU A 1 97 ? 249.126 280.692 238.134 1.00 42.56 97 LEU A CA 1
ATOM 765 C C . LEU A 1 97 ? 247.927 280.793 239.066 1.00 47.40 97 LEU A C 1
ATOM 766 O O . LEU A 1 97 ? 247.605 281.882 239.552 1.00 55.78 97 LEU A O 1
ATOM 771 N N . THR A 1 98 ? 247.248 279.680 239.323 1.00 44.70 98 THR A N 1
ATOM 772 C CA . THR A 1 98 ? 246.134 279.690 240.261 1.00 46.10 98 THR A CA 1
ATOM 773 C C . THR A 1 98 ? 246.581 279.856 241.703 1.00 48.26 98 THR A C 1
ATOM 774 O O . THR A 1 98 ? 245.811 280.352 242.532 1.00 54.82 98 THR A O 1
ATOM 778 N N . ASP A 1 99 ? 247.805 279.455 242.028 1.00 46.68 99 ASP A N 1
ATOM 779 C CA . ASP A 1 99 ? 248.308 279.689 243.372 1.00 43.36 99 ASP A CA 1
ATOM 780 C C . ASP A 1 99 ? 248.720 281.133 243.617 1.00 44.11 99 ASP A C 1
ATOM 781 O O . ASP A 1 99 ? 248.551 281.637 244.731 1.00 53.38 99 ASP A O 1
ATOM 786 N N . THR A 1 100 ? 249.260 281.810 242.610 1.00 43.90 100 THR A N 1
ATOM 787 C CA . THR A 1 100 ? 249.629 283.210 242.771 1.00 40.43 100 THR A CA 1
ATOM 788 C C . THR A 1 100 ? 248.438 284.157 242.674 1.00 34.81 100 THR A C 1
ATOM 789 O O . THR A 1 100 ? 248.434 285.204 243.326 1.00 49.60 100 THR A O 1
ATOM 793 N N . ALA A 1 101 ? 247.425 283.813 241.878 1.00 34.85 101 ALA A N 1
ATOM 794 C CA . ALA A 1 101 ? 246.190 284.589 241.855 1.00 35.76 101 ALA A CA 1
ATOM 795 C C . ALA A 1 101 ? 245.494 284.630 243.208 1.00 42.34 101 ALA A C 1
ATOM 796 O O . ALA A 1 101 ? 244.876 285.640 243.556 1.00 48.85 101 ALA A O 1
ATOM 798 N N . ALA A 1 102 ? 245.582 283.554 243.977 1.00 40.73 102 ALA A N 1
ATOM 799 C CA . ALA A 1 102 ? 244.984 283.522 245.305 1.00 37.42 102 ALA A CA 1
ATOM 800 C C . ALA A 1 102 ? 245.691 284.454 246.274 1.00 40.32 102 ALA A C 1
ATOM 801 O O . ALA A 1 102 ? 245.070 284.965 247.212 1.00 47.40 102 ALA A O 1
ATOM 803 N N . ALA A 1 103 ? 246.982 284.685 246.066 1.00 36.77 103 ALA A N 1
ATOM 804 C CA . ALA A 1 103 ? 247.705 285.692 246.829 1.00 37.57 103 ALA A CA 1
ATOM 805 C C . ALA A 1 103 ? 247.256 287.110 246.503 1.00 41.45 103 ALA A C 1
ATOM 806 O O . ALA A 1 103 ? 247.119 287.942 247.407 1.00 46.39 103 ALA A O 1
ATOM 808 N N . TYR A 1 104 ? 247.028 287.414 245.229 1.00 35.14 104 TYR A N 1
ATOM 809 C CA . TYR A 1 104 ? 246.508 288.730 244.875 1.00 36.58 104 TYR A CA 1
ATOM 810 C C . TYR A 1 104 ? 245.123 288.997 245.453 1.00 42.40 104 TYR A C 1
ATOM 811 O O . TYR A 1 104 ? 244.828 290.126 245.859 1.00 49.30 104 TYR A O 1
ATOM 820 N N . GLN A 1 105 ? 244.254 287.990 245.503 1.00 38.90 105 GLN A N 1
ATOM 821 C CA . GLN A 1 105 ? 242.965 288.181 246.159 1.00 37.92 105 GLN A CA 1
ATOM 822 C C . GLN A 1 105 ? 243.111 288.526 247.633 1.00 43.26 105 GLN A C 1
ATOM 823 O O . GLN A 1 105 ? 242.408 289.404 248.145 1.00 50.46 105 GLN A O 1
ATOM 829 N N . THR A 1 106 ? 244.014 287.850 248.330 1.00 40.78 106 THR A N 1
ATOM 830 C CA . THR A 1 106 ? 244.215 288.115 249.750 1.00 39.86 106 THR A CA 1
ATOM 831 C C . THR A 1 106 ? 244.819 289.489 249.986 1.00 43.47 106 THR A C 1
ATOM 832 O O . THR A 1 106 ? 244.365 290.247 250.852 1.00 51.20 106 THR A O 1
ATOM 836 N N . GLN A 1 107 ? 245.845 289.822 249.217 1.00 43.28 107 GLN A N 1
ATOM 837 C CA . GLN A 1 107 ? 246.462 291.141 249.270 1.00 40.06 107 GLN A CA 1
ATOM 838 C C . GLN A 1 107 ? 245.455 292.254 249.000 1.00 39.73 107 GLN A C 1
ATOM 839 O O . GLN A 1 107 ? 245.398 293.245 249.735 1.00 50.43 107 GLN A O 1
ATOM 845 N N . LEU A 1 108 ? 244.655 292.109 247.949 1.00 40.00 108 LEU A N 1
ATOM 846 C CA . LEU A 1 108 ? 243.772 293.187 247.515 1.00 41.97 108 LEU A CA 1
ATOM 847 C C . LEU A 1 108 ? 242.652 293.490 248.505 1.00 47.04 108 LEU A C 1
ATOM 848 O O . LEU A 1 108 ? 242.327 294.659 248.736 1.00 56.98 108 LEU A O 1
ATOM 853 N N . ALA A 1 109 ? 242.054 292.465 249.101 1.00 42.57 109 ALA A N 1
ATOM 854 C CA . ALA A 1 109 ? 241.017 292.689 250.105 1.00 41.05 109 ALA A CA 1
ATOM 855 C C . ALA A 1 109 ? 241.557 293.379 251.348 1.00 44.78 109 ALA A C 1
ATOM 856 O O . ALA A 1 109 ? 240.876 294.210 251.958 1.00 48.71 109 ALA A O 1
ATOM 858 N N . GLN A 1 110 ? 242.776 293.041 251.732 1.00 48.89 110 GLN A N 1
ATOM 859 C CA . GLN A 1 110 ? 243.464 293.707 252.830 1.00 48.99 110 GLN A CA 1
ATOM 860 C C . GLN A 1 110 ? 243.807 295.160 252.520 1.00 48.55 110 GLN A C 1
ATOM 861 O O . GLN A 1 110 ? 243.697 296.026 253.393 1.00 54.48 110 GLN A O 1
ATOM 867 N N . GLN A 1 111 ? 244.221 295.446 251.292 1.00 44.13 111 GLN A N 1
ATOM 868 C CA . GLN A 1 111 ? 244.549 296.816 250.908 1.00 39.73 111 GLN A CA 1
ATOM 869 C C . GLN A 1 111 ? 243.338 297.737 250.887 1.00 42.49 111 GLN A C 1
ATOM 870 O O . GLN A 1 111 ? 243.368 298.826 251.469 1.00 56.24 111 GLN A O 1
ATOM 876 N N . ARG A 1 112 ? 242.265 297.332 250.220 1.00 41.51 112 ARG A N 1
ATOM 877 C CA . ARG A 1 112 ? 241.133 298.223 250.007 1.00 46.17 112 ARG A CA 1
ATOM 878 C C . ARG A 1 112 ? 240.202 298.370 251.205 1.00 51.08 112 ARG A C 1
ATOM 879 O O . ARG A 1 112 ? 239.315 299.227 251.165 1.00 55.66 112 ARG A O 1
ATOM 887 N N . THR A 1 113 ? 240.366 297.575 252.256 1.00 52.20 113 THR A N 1
ATOM 888 C CA . THR A 1 113 ? 239.767 297.918 253.541 1.00 49.20 113 THR A CA 1
ATOM 889 C C . THR A 1 113 ? 240.600 298.895 254.351 1.00 48.81 113 THR A C 1
ATOM 890 O O . THR A 1 113 ? 240.061 299.571 255.230 1.00 57.64 113 THR A O 1
ATOM 894 N N . MET A 1 114 ? 241.894 298.977 254.076 1.00 45.93 114 MET A N 1
ATOM 895 C CA . MET A 1 114 ? 242.758 299.959 254.713 1.00 43.30 114 MET A CA 1
ATOM 896 C C . MET A 1 114 ? 242.608 301.358 254.128 1.00 46.10 114 MET A C 1
ATOM 897 O O . MET A 1 114 ? 242.612 302.345 254.869 1.00 59.40 114 MET A O 1
ATOM 902 N N . SER A 1 115 ? 242.477 301.467 252.808 1.00 47.58 115 SER A N 1
ATOM 903 C CA . SER A 1 115 ? 242.388 302.777 252.176 1.00 50.39 115 SER A CA 1
ATOM 904 C C . SER A 1 115 ? 241.119 303.533 252.552 1.00 52.49 115 SER A C 1
ATOM 905 O O . SER A 1 115 ? 241.123 304.768 252.567 1.00 59.78 115 SER A O 1
ATOM 908 N N . GLU A 1 116 ? 240.031 302.827 252.848 1.00 50.62 116 GLU A N 1
ATOM 909 C CA . GLU A 1 116 ? 238.867 303.476 253.442 1.00 48.14 116 GLU A CA 1
ATOM 910 C C . GLU A 1 116 ? 239.168 304.071 254.811 1.00 49.23 116 GLU A C 1
ATOM 911 O O . GLU A 1 116 ? 238.775 305.205 255.103 1.00 57.10 116 GLU A O 1
ATOM 917 N N . ASN A 1 117 ? 239.868 303.327 255.660 1.00 49.28 117 ASN A N 1
ATOM 918 C CA . ASN A 1 117 ? 240.238 303.840 256.972 1.00 47.89 117 ASN A CA 1
ATOM 919 C C . ASN A 1 117 ? 241.127 305.072 256.868 1.00 48.56 117 ASN A C 1
ATOM 920 O O . ASN A 1 117 ? 240.897 306.076 257.550 1.00 54.15 117 ASN A O 1
ATOM 925 N N . LEU A 1 118 ? 242.145 305.019 256.017 1.00 42.63 118 LEU A N 1
ATOM 926 C CA . LEU A 1 118 ? 243.029 306.165 255.841 1.00 41.29 118 LEU A CA 1
ATOM 927 C C . LEU A 1 118 ? 242.303 307.359 255.248 1.00 41.41 118 LEU A C 1
ATOM 928 O O . LEU A 1 118 ? 242.567 308.508 255.617 1.00 51.52 118 LEU A O 1
ATOM 933 N N . ARG A 1 119 ? 241.393 307.107 254.317 1.00 42.25 119 ARG A N 1
ATOM 934 C CA . ARG A 1 119 ? 240.660 308.175 253.657 1.00 39.62 119 ARG A CA 1
ATOM 935 C C . ARG A 1 119 ? 239.684 308.892 254.583 1.00 43.91 119 ARG A C 1
ATOM 936 O O . ARG A 1 119 ? 239.427 310.085 254.394 1.00 47.16 119 ARG A O 1
ATOM 944 N N . ARG A 1 120 ? 239.130 308.201 255.578 1.00 45.76 120 ARG A N 1
ATOM 945 C CA . ARG A 1 120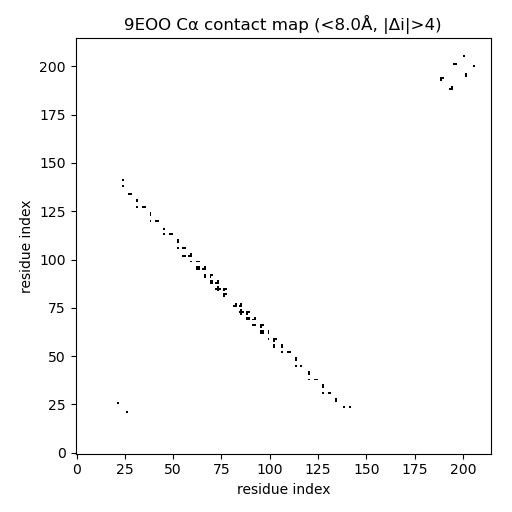 ? 238.377 308.890 256.623 1.00 45.34 120 ARG A CA 1
ATOM 946 C C . ARG A 1 120 ? 239.272 309.644 257.601 1.00 45.33 120 ARG A C 1
ATOM 947 O O . ARG A 1 120 ? 238.958 310.773 257.990 1.00 52.64 120 ARG A O 1
ATOM 955 N N . ASN A 1 121 ? 240.385 309.042 258.007 1.00 41.18 121 ASN A N 1
ATOM 956 C CA . ASN A 1 121 ? 241.305 309.707 258.924 1.00 39.60 121 ASN A CA 1
ATOM 957 C C . ASN A 1 121 ? 241.900 310.976 258.337 1.00 37.42 121 ASN A C 1
ATOM 958 O O . ASN A 1 121 ? 242.193 311.925 259.069 1.00 46.75 121 ASN A O 1
ATOM 963 N N . LEU A 1 122 ? 242.092 311.003 257.027 1.00 37.31 122 LEU A N 1
ATOM 964 C CA . LEU A 1 122 ? 242.598 312.190 256.353 1.00 35.55 122 LEU A CA 1
ATOM 965 C C . LEU A 1 122 ? 241.609 313.349 256.375 1.00 37.30 122 LEU A C 1
ATOM 966 O O . LEU A 1 122 ? 242.015 314.511 256.479 1.00 47.88 122 LEU A O 1
ATOM 971 N N . ALA A 1 123 ? 240.316 313.065 256.267 1.00 43.47 123 ALA A N 1
ATOM 972 C CA . ALA A 1 123 ? 239.307 314.118 256.341 1.00 36.84 123 ALA A CA 1
ATOM 973 C C . ALA A 1 123 ? 239.050 314.615 257.758 1.00 37.60 123 ALA A C 1
ATOM 974 O O . ALA A 1 123 ? 238.792 315.805 257.962 1.00 47.34 123 ALA A O 1
ATOM 976 N N . ALA A 1 124 ? 239.118 313.728 258.744 1.00 37.28 124 ALA A N 1
ATOM 977 C CA . ALA A 1 124 ? 238.987 314.139 260.138 1.00 37.33 124 ALA A CA 1
ATOM 978 C C . ALA A 1 124 ? 240.095 315.078 260.588 1.00 39.47 124 ALA A C 1
ATOM 979 O O . ALA A 1 124 ? 239.884 315.899 261.485 1.00 48.26 124 ALA A O 1
ATOM 981 N N . LEU A 1 125 ? 241.272 314.981 259.986 1.00 36.32 125 LEU A N 1
ATOM 982 C CA . LEU A 1 125 ? 242.354 315.902 260.315 1.00 33.55 125 LEU A CA 1
ATOM 983 C C . LEU A 1 125 ? 242.075 317.325 259.849 1.00 37.96 125 LEU A C 1
ATOM 984 O O . LEU A 1 125 ? 242.142 318.267 260.643 1.00 52.37 125 LEU A O 1
ATOM 989 N N . GLU A 1 126 ? 241.758 317.503 258.572 1.00 39.38 126 GLU A N 1
ATOM 990 C CA . GLU A 1 126 ? 241.521 318.844 258.048 1.00 41.70 126 GLU A CA 1
ATOM 991 C C . GLU A 1 126 ? 240.318 319.532 258.681 1.00 45.24 126 GLU A C 1
ATOM 992 O O . GLU A 1 126 ? 240.277 320.763 258.755 1.00 53.01 126 GLU A O 1
ATOM 998 N N . ALA A 1 127 ? 239.334 318.763 259.138 1.00 38.39 127 ALA A N 1
ATOM 999 C CA . ALA A 1 127 ? 238.234 319.336 259.908 1.00 35.66 127 ALA A CA 1
ATOM 1000 C C . ALA A 1 127 ? 238.695 320.035 261.178 1.00 42.88 127 ALA A C 1
ATOM 1001 O O . ALA A 1 127 ? 238.178 321.105 261.524 1.00 49.28 127 ALA A O 1
ATOM 1003 N N . LYS A 1 128 ? 239.659 319.462 261.887 1.00 44.95 128 LYS A N 1
ATOM 1004 C CA . LYS A 1 128 ? 240.160 320.077 263.110 1.00 45.26 128 LYS A CA 1
ATOM 1005 C C . LYS A 1 128 ? 241.234 321.131 262.889 1.00 41.21 128 LYS A C 1
ATOM 1006 O O . LYS A 1 128 ? 241.464 321.949 263.783 1.00 47.79 128 LYS A O 1
ATOM 1012 N N . ILE A 1 129 ? 241.905 321.135 261.743 1.00 29.80 129 ILE A N 1
ATOM 1013 C CA . ILE A 1 129 ? 242.722 322.290 261.387 1.00 31.24 129 ILE A CA 1
ATOM 1014 C C . ILE A 1 129 ? 241.857 323.527 261.208 1.00 38.23 129 ILE A C 1
ATOM 1015 O O . ILE A 1 129 ? 242.205 324.620 261.668 1.00 55.08 129 ILE A O 1
ATOM 1020 N N . SER A 1 130 ? 240.726 323.381 260.532 1.00 35.29 130 SER A N 1
ATOM 1021 C CA . SER A 1 130 ? 239.841 324.515 260.301 1.00 32.59 130 SER A CA 1
ATOM 1022 C C . SER A 1 130 ? 239.326 325.108 261.605 1.00 39.95 130 SER A C 1
ATOM 1023 O O . SER A 1 130 ? 239.293 326.333 261.770 1.00 49.82 130 SER A O 1
ATOM 1026 N N . GLU A 1 131 ? 238.918 324.256 262.541 1.00 39.04 131 GLU A N 1
ATOM 1027 C CA . GLU A 1 131 ? 238.530 324.715 263.871 1.00 37.26 131 G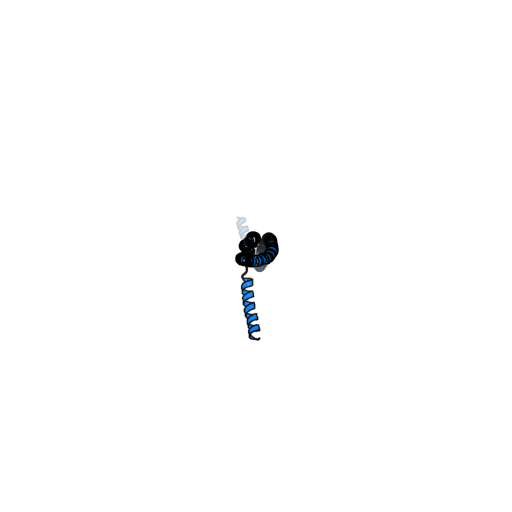LU A CA 1
ATOM 1028 C C . GLU A 1 131 ? 239.672 325.401 264.609 1.00 36.11 131 GLU A C 1
ATOM 1029 O O . GLU A 1 131 ? 239.488 326.471 265.199 1.00 47.22 131 GLU A O 1
ATOM 1035 N N . ALA A 1 132 ? 240.853 324.799 264.603 1.00 31.39 132 ALA A N 1
ATOM 1036 C CA . ALA A 1 132 ? 242.002 325.412 265.259 1.00 29.94 132 ALA A CA 1
ATOM 1037 C C . ALA A 1 132 ? 242.309 326.800 264.720 1.00 31.64 132 ALA A C 1
ATOM 1038 O O . ALA A 1 132 ? 242.612 327.721 265.486 1.00 47.25 132 ALA A O 1
ATOM 1040 N N . LYS A 1 133 ? 242.237 326.969 263.408 1.00 27.91 133 LYS A N 1
ATOM 1041 C CA . LYS A 1 133 ? 242.568 328.246 262.793 1.00 29.21 133 LYS A CA 1
ATOM 1042 C C . LYS A 1 133 ? 241.561 329.344 263.106 1.00 33.48 133 LYS A C 1
ATOM 1043 O O . LYS A 1 133 ? 241.939 330.517 263.182 1.00 42.15 133 LYS A O 1
ATOM 1049 N N . THR A 1 134 ? 240.292 328.999 263.280 1.00 31.25 134 THR A N 1
ATOM 1050 C CA . THR A 1 134 ? 239.311 329.991 263.709 1.00 32.46 134 THR A CA 1
ATOM 1051 C C . THR A 1 134 ? 239.523 330.413 265.161 1.00 37.57 134 THR A C 1
ATOM 1052 O O . THR A 1 134 ? 239.367 331.593 265.494 1.00 49.01 134 THR A O 1
ATOM 1056 N N . LYS A 1 135 ? 239.868 329.474 266.039 1.00 30.30 135 LYS A N 1
ATOM 1057 C CA . LYS A 1 135 ? 240.124 329.807 267.437 1.00 28.50 135 LYS A CA 1
ATOM 1058 C C . LYS A 1 135 ? 241.392 330.627 267.620 1.00 32.16 135 LYS A C 1
ATOM 1059 O O . LYS A 1 135 ? 241.443 331.516 268.473 1.00 43.79 135 LYS A O 1
ATOM 1065 N N . LYS A 1 136 ? 242.422 330.336 266.836 1.00 30.40 136 LYS A N 1
ATOM 1066 C CA . LYS A 1 136 ? 243.657 331.107 266.895 1.00 28.22 136 LYS A CA 1
ATOM 1067 C C . LYS A 1 136 ? 243.401 332.602 266.799 1.00 31.72 136 LYS A C 1
ATOM 1068 O O . LYS A 1 136 ? 244.002 333.392 267.535 1.00 47.87 136 LYS A O 1
ATOM 1074 N N . ASN A 1 137 ? 242.527 333.012 265.889 1.00 32.90 137 ASN A N 1
ATOM 1075 C CA . ASN A 1 137 ? 242.228 334.428 265.717 1.00 36.86 137 ASN A CA 1
ATOM 1076 C C . ASN A 1 137 ? 241.633 335.038 266.982 1.00 41.10 137 ASN A C 1
ATOM 1077 O O . ASN A 1 137 ? 242.033 336.126 267.410 1.00 51.76 137 ASN A O 1
ATOM 1082 N N . MET A 1 138 ? 240.675 334.347 267.591 1.00 35.16 138 MET A N 1
ATOM 1083 C CA . MET A 1 138 ? 240.024 334.832 268.804 1.00 34.53 138 MET A CA 1
ATOM 1084 C C . MET A 1 138 ? 240.967 334.885 269.998 1.00 35.98 138 MET A C 1
ATOM 1085 O O . MET A 1 138 ? 240.863 335.787 270.835 1.00 47.79 138 MET A O 1
ATOM 1090 N N . LEU A 1 139 ? 241.885 333.933 270.101 1.00 26.25 139 LEU A N 1
ATOM 1091 C CA . LEU A 1 139 ? 242.843 333.933 271.200 1.00 22.54 139 LEU A CA 1
ATOM 1092 C C . LEU A 1 139 ? 243.904 335.012 271.055 1.00 29.37 139 LEU A C 1
ATOM 1093 O O . LEU A 1 139 ? 244.256 335.674 272.036 1.00 42.83 139 LEU A O 1
ATOM 1098 N N . GLN A 1 140 ? 244.430 335.205 269.853 1.00 28.35 140 GLN A N 1
ATOM 1099 C CA . GLN A 1 140 ? 245.404 336.267 269.637 1.00 31.09 140 GLN A CA 1
ATOM 1100 C C . GLN A 1 140 ? 244.817 337.646 269.890 1.00 34.98 140 GLN A C 1
ATOM 1101 O O . GLN A 1 140 ? 245.547 338.570 270.259 1.00 43.09 140 GLN A O 1
ATOM 1107 N N . ALA A 1 141 ? 243.514 337.807 269.697 1.00 30.25 141 ALA A N 1
ATOM 1108 C CA . ALA A 1 141 ? 242.843 339.044 270.075 1.00 27.00 141 ALA A CA 1
ATOM 1109 C C . ALA A 1 141 ? 242.815 339.257 271.582 1.00 34.53 141 ALA A C 1
ATOM 1110 O O . ALA A 1 141 ? 243.207 340.317 272.080 1.00 45.14 141 ALA A O 1
ATOM 1112 N N . ARG A 1 142 ? 242.360 338.251 272.322 1.00 31.94 142 ARG A N 1
ATOM 1113 C CA . ARG A 1 142 ? 242.329 338.307 273.777 1.00 24.03 142 ARG A CA 1
ATOM 1114 C C . ARG A 1 142 ? 243.692 338.527 274.411 1.00 30.38 142 ARG A C 1
ATOM 1115 O O . ARG A 1 142 ? 243.790 339.190 275.448 1.00 43.10 142 ARG A O 1
ATOM 1123 N N . ALA A 1 143 ? 244.751 337.985 273.824 1.00 28.01 143 ALA A N 1
ATOM 1124 C CA . ALA A 1 143 ? 246.082 338.191 274.377 1.00 29.23 143 ALA A CA 1
ATOM 1125 C C . ALA A 1 143 ? 246.608 339.603 274.169 1.00 38.46 143 ALA A C 1
ATOM 1126 O O . ALA A 1 143 ? 247.417 340.081 274.970 1.00 42.71 143 ALA A O 1
ATOM 1128 N N . LYS A 1 144 ? 246.183 340.278 273.110 1.00 38.51 144 LYS A N 1
ATOM 1129 C CA . LYS A 1 144 ? 246.528 341.684 272.940 1.00 35.73 144 LYS A CA 1
ATOM 1130 C C . LYS A 1 144 ? 245.749 342.594 273.880 1.00 33.28 144 LYS A C 1
ATOM 1131 O O . LYS A 1 144 ? 246.315 343.530 274.454 1.00 44.48 144 LYS A O 1
ATOM 1137 N N . ALA A 1 145 ? 244.456 342.342 274.046 1.00 23.83 145 ALA A N 1
ATOM 1138 C CA . ALA A 1 145 ? 243.656 343.109 274.992 1.00 24.53 145 ALA A CA 1
ATOM 1139 C C . ALA A 1 145 ? 244.162 342.984 276.420 1.00 33.73 145 ALA A C 1
ATOM 1140 O O . ALA A 1 145 ? 244.302 343.984 277.131 1.00 46.00 145 ALA A O 1
ATOM 1142 N N . ALA A 1 146 ? 244.444 341.765 276.862 1.00 31.56 146 ALA A N 1
ATOM 1143 C CA . ALA A 1 146 ? 244.905 341.561 278.227 1.00 27.42 146 ALA A CA 1
ATOM 1144 C C . ALA A 1 146 ? 246.241 342.231 278.502 1.00 28.61 146 ALA A C 1
ATOM 1145 O O . ALA A 1 146 ? 246.483 342.699 279.618 1.00 44.49 146 ALA A O 1
ATOM 1147 N N . LYS A 1 147 ? 247.113 342.285 277.508 1.00 29.35 147 LYS A N 1
ATOM 1148 C CA . LYS A 1 147 ? 248.422 342.897 277.672 1.00 36.27 147 LYS A CA 1
ATOM 1149 C C . LYS A 1 147 ? 248.366 344.419 277.694 1.00 36.74 147 LYS A C 1
ATOM 1150 O O . LYS A 1 147 ? 249.146 345.062 278.404 1.00 43.73 147 LYS A O 1
ATOM 1156 N N . ALA A 1 148 ? 247.463 345.008 276.920 1.00 35.55 148 ALA A N 1
ATOM 1157 C CA . ALA A 1 148 ? 247.218 346.443 276.996 1.00 32.89 148 ALA A CA 1
ATOM 1158 C C . ALA A 1 148 ? 246.664 346.879 278.346 1.00 39.95 148 ALA A C 1
ATOM 1159 O O . ALA A 1 148 ? 247.089 347.900 278.897 1.00 48.81 148 ALA A O 1
ATOM 1161 N N . ASN A 1 149 ? 245.716 346.124 278.893 1.00 34.65 149 ASN A N 1
ATOM 1162 C CA . ASN A 1 149 ? 245.196 346.409 280.225 1.00 24.46 149 ASN A CA 1
ATOM 1163 C C . ASN A 1 149 ? 246.215 346.206 281.336 1.00 27.46 149 ASN A C 1
ATOM 1164 O O . ASN A 1 149 ? 246.161 346.907 282.350 1.00 43.76 149 ASN A O 1
ATOM 1169 N N . ALA A 1 150 ? 247.137 345.269 281.182 1.00 29.86 150 ALA A N 1
ATOM 1170 C CA . ALA A 1 150 ? 248.186 345.110 282.180 1.00 34.67 150 ALA A CA 1
ATOM 1171 C C . ALA A 1 150 ? 249.104 346.321 282.258 1.00 41.40 150 ALA A C 1
ATOM 1172 O O . ALA A 1 150 ? 249.498 346.736 283.354 1.00 46.72 150 ALA A O 1
ATOM 1174 N N . GLU A 1 151 ? 249.456 346.901 281.116 1.00 43.46 151 GLU A N 1
ATOM 1175 C CA . GLU A 1 151 ? 250.270 348.113 281.107 1.00 43.81 151 GLU A CA 1
ATOM 1176 C C . GLU A 1 151 ? 249.536 349.316 281.680 1.00 41.84 151 GLU A C 1
ATOM 1177 O O . GLU A 1 151 ? 250.138 350.147 282.367 1.00 46.48 151 GLU A O 1
ATOM 1183 N N . LEU A 1 152 ? 248.242 349.434 281.406 1.00 35.42 152 LEU A N 1
ATOM 1184 C CA . LEU A 1 152 ? 247.444 350.493 282.009 1.00 35.85 152 LEU A CA 1
ATOM 1185 C C . LEU A 1 152 ? 247.387 350.393 283.527 1.00 36.24 152 LEU A C 1
ATOM 1186 O O . LEU A 1 152 ? 247.631 351.378 284.232 1.00 44.98 152 LEU A O 1
ATOM 1191 N N . GLN A 1 153 ? 247.075 349.213 284.052 1.00 42.91 153 GLN A N 1
ATOM 1192 C CA . GLN A 1 153 ? 246.972 349.059 285.496 1.00 38.96 153 GLN A CA 1
ATOM 1193 C C . GLN A 1 153 ? 248.308 349.258 286.196 1.00 41.18 153 GLN A C 1
ATOM 1194 O O . GLN A 1 153 ? 248.342 349.681 287.355 1.00 47.22 153 GLN A O 1
ATOM 1200 N N . GLN A 1 154 ? 249.410 348.966 285.516 1.00 44.71 154 GLN A N 1
ATOM 1201 C CA . GLN A 1 154 ? 250.727 349.276 286.055 1.00 49.93 154 GLN A CA 1
ATOM 1202 C C . GLN A 1 154 ? 251.012 350.771 286.081 1.00 47.80 154 GLN A C 1
ATOM 1203 O O . GLN A 1 154 ? 251.716 351.252 286.975 1.00 52.12 154 GLN A O 1
ATOM 1209 N N . THR A 1 155 ? 250.489 351.512 285.111 1.00 46.87 155 THR A N 1
ATOM 1210 C CA . THR A 1 155 ? 250.684 352.956 285.072 1.00 41.61 155 THR A CA 1
ATOM 1211 C C . THR A 1 155 ? 249.937 353.668 286.193 1.00 42.84 155 THR A C 1
ATOM 1212 O O . THR A 1 155 ? 250.481 354.574 286.834 1.00 51.07 155 THR A O 1
ATOM 1216 N N . LEU A 1 156 ? 248.691 353.275 286.441 1.00 42.82 156 LEU A N 1
ATOM 1217 C CA . LEU A 1 156 ? 247.909 353.845 287.531 1.00 42.19 156 LEU A CA 1
ATOM 1218 C C . LEU A 1 156 ? 248.501 353.566 288.904 1.00 46.74 156 LEU A C 1
ATOM 1219 O O . LEU A 1 156 ? 248.370 354.392 289.812 1.00 47.93 156 LEU A O 1
ATOM 1224 N N . ALA A 1 157 ? 249.146 352.420 289.081 1.00 42.62 157 ALA A N 1
ATOM 1225 C CA . ALA A 1 157 ? 249.797 352.129 290.352 1.00 47.35 157 ALA A CA 1
ATOM 1226 C C . ALA A 1 157 ? 251.001 353.029 290.607 1.00 49.36 157 ALA A C 1
ATOM 1227 O O . ALA A 1 157 ? 251.149 353.585 291.700 1.00 50.88 157 ALA A O 1
ATOM 1229 N N . ALA A 1 158 ? 251.870 353.188 289.614 1.00 47.62 158 ALA A N 1
ATOM 1230 C CA . ALA A 1 158 ? 253.042 354.039 289.787 1.00 47.63 158 ALA A CA 1
ATOM 1231 C C . ALA A 1 158 ? 252.669 355.498 290.026 1.00 50.53 158 ALA A C 1
ATOM 1232 O O . ALA A 1 158 ? 253.341 356.198 290.792 1.00 52.21 158 ALA A O 1
ATOM 1234 N N . ALA A 1 159 ? 251.607 355.980 289.382 1.00 51.51 159 ALA A N 1
ATOM 1235 C CA . ALA A 1 159 ? 251.121 357.327 289.653 1.00 50.01 159 ALA A CA 1
ATOM 1236 C C . ALA A 1 159 ? 250.665 357.486 291.096 1.00 51.01 159 ALA A C 1
ATOM 1237 O O . ALA A 1 159 ? 251.019 358.459 291.770 1.00 53.84 159 ALA A O 1
ATOM 1239 N N . ALA A 1 160 ? 249.875 356.536 291.586 1.00 48.36 160 ALA A N 1
ATOM 1240 C CA . ALA A 1 160 ? 249.427 356.567 292.972 1.00 49.33 160 ALA A CA 1
ATOM 1241 C C . ALA A 1 160 ? 250.572 356.381 293.956 1.00 54.41 160 ALA A C 1
ATOM 1242 O O . ALA A 1 160 ? 250.480 356.832 295.102 1.00 55.88 160 ALA A O 1
ATOM 1244 N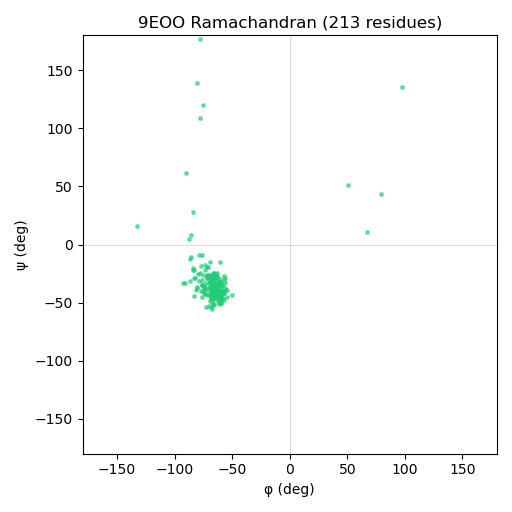 N . ALA A 1 161 ? 251.648 355.725 293.536 1.00 55.08 161 ALA A N 1
ATOM 1245 C CA . ALA A 1 161 ? 252.820 355.588 294.390 1.00 51.84 161 ALA A CA 1
ATOM 1246 C C . ALA A 1 161 ? 253.647 356.863 294.477 1.00 52.36 161 ALA A C 1
ATOM 1247 O O . ALA A 1 161 ? 254.290 357.103 295.504 1.00 58.10 161 ALA A O 1
ATOM 1249 N N . ALA A 1 162 ? 253.658 357.687 293.429 1.00 51.33 162 ALA A N 1
ATOM 1250 C CA . ALA A 1 162 ? 254.347 358.969 293.525 1.00 51.57 162 ALA A CA 1
ATOM 1251 C C . ALA A 1 162 ? 253.580 359.961 294.392 1.00 53.21 162 ALA A C 1
ATOM 1252 O O . ALA A 1 162 ? 254.188 360.719 295.157 1.00 55.42 162 ALA A O 1
ATOM 1254 N N . ALA A 1 163 ? 252.253 359.968 294.298 1.00 47.17 163 ALA A N 1
ATOM 1255 C CA . ALA A 1 163 ? 251.410 360.764 295.189 1.00 39.31 163 ALA A CA 1
ATOM 1256 C C . ALA A 1 163 ? 251.886 362.212 295.243 1.00 44.77 163 ALA A C 1
ATOM 1257 O O . ALA A 1 163 ? 252.096 362.792 296.310 1.00 53.00 163 ALA A O 1
ATOM 1259 N N . ALA A 1 164 ? 252.063 362.793 294.060 1.00 43.21 164 ALA A N 1
ATOM 1260 C CA . ALA A 1 164 ? 252.453 364.191 293.947 1.00 34.31 164 ALA A CA 1
ATOM 1261 C C . ALA A 1 164 ? 251.433 365.130 294.575 1.00 36.59 164 ALA A C 1
ATOM 1262 O O . ALA A 1 164 ? 251.800 366.187 295.097 1.00 49.77 164 ALA A O 1
ATOM 1264 N N . ALA A 1 165 ? 250.155 364.763 294.539 1.00 30.67 165 ALA A N 1
ATOM 1265 C CA . ALA A 1 165 ? 249.110 365.588 295.128 1.00 30.25 165 ALA A CA 1
ATOM 1266 C C . ALA A 1 165 ? 249.129 365.580 296.648 1.00 36.87 165 ALA A C 1
ATOM 1267 O O . ALA A 1 165 ? 248.548 366.479 297.265 1.00 45.31 165 ALA A O 1
ATOM 1269 N N . ALA A 1 166 ? 249.762 364.589 297.266 1.00 32.80 166 ALA A N 1
ATOM 1270 C CA . ALA A 1 166 ? 249.961 364.626 298.708 1.00 31.06 166 ALA A CA 1
ATOM 1271 C C . ALA A 1 166 ? 251.135 365.511 299.102 1.00 37.96 166 ALA A C 1
ATOM 1272 O O . ALA A 1 166 ? 251.082 366.192 300.132 1.00 52.31 166 ALA A O 1
ATOM 1274 N N . ALA A 1 167 ? 252.193 365.520 298.299 1.00 32.96 167 ALA A N 1
ATOM 1275 C CA . ALA A 1 167 ? 253.312 366.419 298.553 1.00 34.22 167 ALA A CA 1
ATOM 1276 C C . ALA A 1 167 ? 252.904 367.874 298.409 1.00 35.30 167 ALA A C 1
ATOM 1277 O O . ALA A 1 167 ? 253.372 368.738 299.159 1.00 48.15 167 ALA A O 1
ATOM 1279 N N . PHE A 1 168 ? 252.038 368.165 297.445 1.00 30.27 168 PHE A N 1
ATOM 1280 C CA . PHE A 1 168 ? 251.534 369.520 297.272 1.00 29.33 168 PHE A CA 1
ATOM 1281 C C . PHE A 1 168 ? 250.815 370.013 298.521 1.00 30.99 168 PHE A C 1
ATOM 1282 O O . PHE A 1 168 ? 251.097 371.104 299.027 1.00 46.84 168 PHE A O 1
ATOM 1290 N N . GLU A 1 169 ? 249.880 369.219 299.033 1.00 30.57 169 GLU A N 1
ATOM 1291 C CA . GLU A 1 169 ? 249.170 369.581 300.253 1.00 40.08 169 GLU A CA 1
ATOM 1292 C C . GLU A 1 169 ? 250.090 369.648 301.465 1.00 37.95 169 GLU A C 1
ATOM 1293 O O . GLU A 1 169 ? 249.927 370.513 302.332 1.00 45.06 169 GLU A O 1
ATOM 1299 N N . ARG A 1 170 ? 251.056 368.741 301.548 1.00 25.22 170 ARG A N 1
ATOM 1300 C CA . ARG A 1 170 ? 252.056 368.798 302.609 1.00 26.38 170 ARG A CA 1
ATOM 1301 C C . ARG A 1 170 ? 252.923 370.045 302.545 1.00 35.94 170 ARG A C 1
ATOM 1302 O O . ARG A 1 170 ? 253.342 370.565 303.584 1.00 42.56 170 ARG A O 1
ATOM 1310 N N . MET A 1 171 ? 253.208 370.533 301.346 1.00 39.13 171 MET A N 1
ATOM 1311 C CA . MET A 1 171 ? 253.995 371.747 301.174 1.00 30.72 171 MET A CA 1
ATOM 1312 C C . MET A 1 171 ? 253.201 373.029 301.372 1.00 30.56 171 MET A C 1
ATOM 1313 O O . MET A 1 171 ? 253.783 374.063 301.711 1.00 42.56 171 MET A O 1
ATOM 1318 N N . GLU A 1 172 ? 251.894 372.989 301.162 1.00 32.91 172 GLU A N 1
ATOM 1319 C CA . GLU A 1 172 ? 251.065 374.152 301.442 1.00 26.86 172 GLU A CA 1
ATOM 1320 C C . GLU A 1 172 ? 251.049 374.506 302.923 1.00 34.61 172 GLU A C 1
ATOM 1321 O O . GLU A 1 172 ? 251.098 375.689 303.281 1.00 50.30 172 GLU A O 1
ATOM 1327 N N . ASN A 1 173 ? 250.973 373.509 303.795 1.00 31.47 173 ASN A N 1
ATOM 1328 C CA . ASN A 1 173 ? 250.966 373.770 305.229 1.00 29.82 173 ASN A CA 1
ATOM 1329 C C . ASN A 1 173 ? 252.253 374.425 305.721 1.00 35.74 173 ASN A C 1
ATOM 1330 O O . ASN A 1 173 ? 252.215 375.311 306.580 1.00 50.74 173 ASN A O 1
ATOM 1335 N N . LYS A 1 174 ? 253.401 374.007 305.193 1.00 29.39 174 LYS A N 1
ATOM 1336 C CA . LYS A 1 174 ? 254.655 374.698 305.484 1.00 30.96 174 LYS A CA 1
ATOM 1337 C C . LYS A 1 174 ? 254.617 376.178 305.135 1.00 34.98 174 LYS A C 1
ATOM 1338 O O . LYS A 1 174 ? 255.165 377.008 305.868 1.00 46.78 174 LYS A O 1
ATOM 1344 N N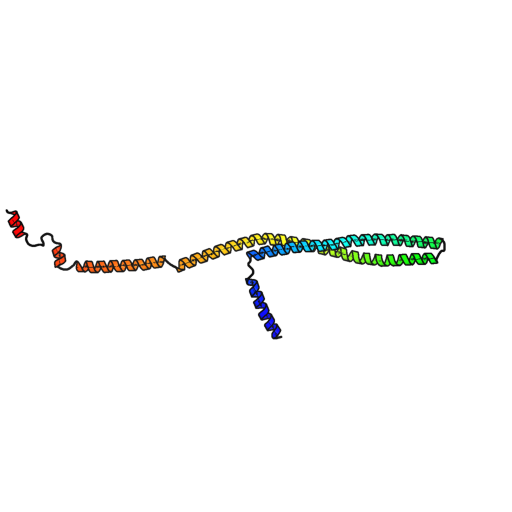 . VAL A 1 175 ? 253.987 376.532 304.022 1.00 25.25 175 VAL A N 1
ATOM 1345 C CA . VAL A 1 175 ? 253.880 377.935 303.646 1.00 19.61 175 VAL A CA 1
ATOM 1346 C C . VAL A 1 175 ? 253.002 378.705 304.619 1.00 30.36 175 VAL A C 1
ATOM 1347 O O . VAL A 1 175 ? 253.325 379.833 305.010 1.00 48.87 175 VAL A O 1
ATOM 1351 N N . LEU A 1 176 ? 251.887 378.117 305.023 1.00 25.15 176 LEU A N 1
ATOM 1352 C CA . LEU A 1 176 ? 250.985 378.773 305.956 1.00 29.30 176 LEU A CA 1
ATOM 1353 C C . LEU A 1 176 ? 251.576 378.904 307.351 1.00 29.95 176 LEU A C 1
ATOM 1354 O O . LEU A 1 176 ? 251.226 379.835 308.083 1.00 43.39 176 LEU A O 1
ATOM 1359 N N . ASP A 1 177 ? 252.461 377.991 307.739 1.00 27.66 177 ASP A N 1
ATOM 1360 C CA . ASP A 1 177 ? 253.188 378.143 308.994 1.00 28.89 177 ASP A CA 1
ATOM 1361 C C . ASP A 1 177 ? 254.169 379.311 308.971 1.00 39.13 177 ASP A C 1
ATOM 1362 O O . ASP A 1 177 ? 254.269 380.058 309.948 1.00 51.15 177 ASP A O 1
ATOM 1367 N N . MET A 1 178 ? 254.890 379.490 307.868 1.00 30.62 178 MET A N 1
ATOM 1368 C CA . MET A 1 178 ? 255.801 380.624 307.743 1.00 30.19 178 MET A CA 1
ATOM 1369 C C . MET A 1 178 ? 255.063 381.955 307.759 1.00 35.92 178 MET A C 1
ATOM 1370 O O . MET A 1 178 ? 255.467 382.897 308.446 1.00 46.53 178 MET A O 1
ATOM 1375 N N . GLU A 1 179 ? 253.979 382.048 306.999 1.00 31.47 179 GLU A N 1
ATOM 1376 C CA . GLU A 1 179 ? 253.213 383.284 306.921 1.00 33.16 179 GLU A CA 1
ATOM 1377 C C . GLU A 1 179 ? 252.678 383.729 308.278 1.00 37.56 179 GLU A C 1
ATOM 1378 O O . GLU A 1 179 ? 252.738 384.917 308.615 1.00 50.61 179 GLU A O 1
ATOM 1384 N N . ALA A 1 180 ? 252.152 382.800 309.069 1.00 33.62 180 ALA A N 1
ATOM 1385 C CA . ALA A 1 180 ? 251.638 383.147 310.389 1.00 32.32 180 ALA A CA 1
ATOM 1386 C C . ALA A 1 180 ? 252.741 383.526 311.368 1.00 32.09 180 ALA A C 1
ATOM 1387 O O . ALA A 1 180 ? 252.563 384.427 312.193 1.00 40.97 180 ALA A O 1
ATOM 1389 N N . THR A 1 181 ? 253.884 382.852 311.296 1.00 25.17 181 THR A N 1
ATOM 1390 C CA . THR A 1 181 ? 255.001 383.173 312.176 1.00 25.30 181 THR A CA 1
ATOM 1391 C C . THR A 1 181 ? 255.549 384.575 311.935 1.00 35.98 181 THR A C 1
ATOM 1392 O O . THR A 1 181 ? 255.870 385.296 312.886 1.00 48.44 181 THR A O 1
ATOM 1396 N N . SER A 1 182 ? 255.667 384.972 310.675 1.00 36.25 182 SER A N 1
ATOM 1397 C CA . SER A 1 182 ? 256.087 386.326 310.329 1.00 32.74 182 SER A CA 1
ATOM 1398 C C . SER A 1 182 ? 255.080 387.382 310.764 1.00 37.34 182 SER A C 1
ATOM 1399 O O . SER A 1 182 ? 255.451 388.403 311.353 1.00 47.47 182 SER A O 1
ATOM 1402 N N . GLN A 1 183 ? 253.802 387.158 310.485 1.00 36.74 183 GLN A N 1
ATOM 1403 C CA . GLN A 1 183 ? 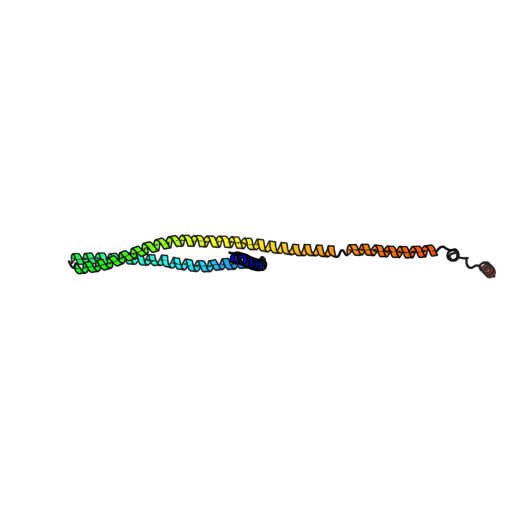252.780 388.157 310.772 1.00 38.51 183 GLN A CA 1
ATOM 1404 C C . GLN A 1 183 ? 252.582 388.387 312.263 1.00 43.08 183 GLN A C 1
ATOM 1405 O O . GLN A 1 183 ? 252.347 389.523 312.690 1.00 53.69 183 GLN A O 1
ATOM 1411 N N . ALA A 1 184 ? 252.660 387.338 313.071 1.00 41.21 184 ALA A N 1
ATOM 1412 C CA . ALA A 1 184 ? 252.504 387.514 314.509 1.00 39.88 184 ALA A CA 1
ATOM 1413 C C . ALA A 1 184 ? 253.656 388.293 315.129 1.00 42.08 184 ALA A C 1
ATOM 1414 O O . ALA A 1 184 ? 253.431 389.190 315.950 1.00 49.62 184 ALA A O 1
ATOM 1416 N N . ALA A 1 185 ? 254.889 387.977 314.751 1.00 37.99 185 ALA A N 1
ATOM 1417 C CA . ALA A 1 185 ? 256.030 388.727 315.264 1.00 40.12 185 ALA A CA 1
ATOM 1418 C C . ALA A 1 185 ? 256.009 390.183 314.825 1.00 45.63 185 ALA A C 1
ATOM 1419 O O . ALA A 1 185 ? 256.394 391.073 315.589 1.00 52.00 185 ALA A O 1
ATOM 1421 N N . GLY A 1 186 ? 255.559 390.448 313.602 1.00 43.95 186 GLY A N 1
ATOM 1422 C CA . GLY A 1 186 ? 255.428 391.823 313.158 1.00 43.55 186 GLY A CA 1
ATOM 1423 C C . GLY A 1 186 ? 254.277 392.563 313.805 1.00 44.03 186 GLY A C 1
ATOM 1424 O O . GLY A 1 186 ? 254.389 393.747 314.128 1.00 53.26 186 GLY A O 1
ATOM 1425 N N . GLU A 1 187 ? 253.156 391.879 314.006 1.00 53.79 187 GLU A N 1
ATOM 1426 C CA . GLU A 1 187 ? 252.014 392.508 314.655 1.00 57.29 187 GLU A CA 1
ATOM 1427 C C . GLU A 1 187 ? 252.332 392.891 316.090 1.00 57.90 187 GLU A C 1
ATOM 1428 O O . GLU A 1 187 ? 251.958 393.973 316.552 1.00 61.04 187 GLU A O 1
ATOM 1434 N N . LEU A 1 188 ? 253.013 392.009 316.814 1.00 55.98 188 LEU A N 1
ATOM 1435 C CA . LEU A 1 188 ? 253.293 392.270 318.218 1.00 56.12 188 LEU A CA 1
ATOM 1436 C C . LEU A 1 188 ? 254.283 393.411 318.391 1.00 55.85 188 LEU A C 1
ATOM 1437 O O . LEU A 1 188 ? 254.172 394.203 319.335 1.00 56.83 188 LEU A O 1
ATOM 1442 N N . ALA A 1 189 ? 255.260 393.513 317.491 1.00 55.92 189 ALA A N 1
ATOM 1443 C CA . ALA A 1 189 ? 256.165 394.653 317.481 1.00 53.79 189 ALA A CA 1
ATOM 1444 C C . ALA A 1 189 ? 255.475 395.943 317.060 1.00 55.97 189 ALA A C 1
ATOM 1445 O O . ALA A 1 189 ? 256.025 397.026 317.281 1.00 57.55 189 ALA A O 1
ATOM 1447 N N . GLY A 1 190 ? 254.285 395.849 316.469 1.00 64.02 190 GLY A N 1
ATOM 1448 C CA . GLY A 1 190 ? 253.520 397.037 316.146 1.00 63.21 190 GLY A CA 1
ATOM 1449 C C . GLY A 1 190 ? 252.905 397.700 317.353 1.00 64.30 190 GLY A C 1
ATOM 1450 O O . GLY A 1 190 ? 252.509 398.866 317.278 1.00 65.92 190 GLY A O 1
ATOM 1451 N N . PHE A 1 191 ? 252.813 396.979 318.461 1.00 72.05 191 PHE A N 1
ATOM 1452 C CA . PHE A 1 191 ? 252.517 397.583 319.743 1.00 72.08 191 PHE A CA 1
ATOM 1453 C C . PHE A 1 191 ? 253.777 398.240 320.296 1.00 75.36 191 PHE A C 1
ATOM 1454 O O . PHE A 1 191 ? 254.861 398.163 319.712 1.00 78.33 191 PHE A O 1
ATOM 1462 N N . GLY A 1 192 ? 253.629 398.889 321.439 1.00 80.70 192 GLY A N 1
ATOM 1463 C CA . GLY A 1 192 ? 254.699 399.663 322.026 1.00 80.80 192 GLY A CA 1
ATOM 1464 C C . GLY A 1 192 ? 254.609 401.140 321.711 1.00 82.54 192 GLY A C 1
ATOM 1465 O O . GLY A 1 192 ? 254.346 401.558 320.580 1.00 85.47 192 GLY A O 1
ATOM 1466 N N . ILE A 1 193 ? 254.830 401.930 322.759 1.00 86.34 193 ILE A N 1
ATOM 1467 C CA . ILE A 1 193 ? 254.397 403.322 322.791 1.00 88.62 193 ILE A CA 1
ATOM 1468 C C . ILE A 1 193 ? 255.028 404.132 321.668 1.00 89.51 193 ILE A C 1
ATOM 1469 O O . ILE A 1 193 ? 254.355 404.923 320.998 1.00 90.38 193 ILE A O 1
ATOM 1474 N N . GLU A 1 194 ? 256.326 403.952 321.447 1.00 92.58 194 GLU A N 1
ATOM 1475 C CA . GLU A 1 194 ? 257.033 404.792 320.486 1.00 92.95 194 GLU A CA 1
ATOM 1476 C C . GLU A 1 194 ? 256.549 404.545 319.066 1.00 93.11 194 GLU A C 1
ATOM 1477 O O . GLU A 1 194 ? 256.285 405.491 318.316 1.00 93.68 194 GLU A O 1
ATOM 1483 N N . ASN A 1 195 ? 256.418 403.281 318.680 1.00 87.40 195 ASN A N 1
ATOM 1484 C CA . ASN A 1 195 ? 255.935 402.974 317.340 1.00 86.02 195 ASN A CA 1
ATOM 1485 C C . ASN A 1 195 ? 254.513 403.476 317.155 1.00 85.85 195 ASN A C 1
ATOM 1486 O O . ASN A 1 195 ? 254.135 403.919 316.065 1.00 88.32 195 ASN A O 1
ATOM 1491 N N . GLN A 1 196 ? 253.713 403.419 318.214 1.00 82.06 196 GLN A N 1
ATOM 1492 C CA . GLN A 1 196 ? 252.321 403.830 318.138 1.00 82.94 196 GLN 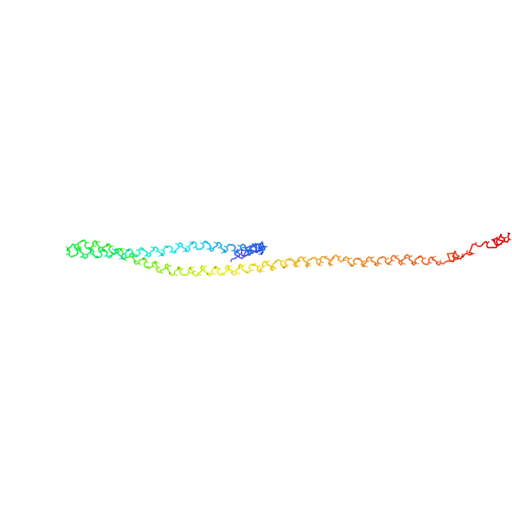A CA 1
ATOM 1493 C C . GLN A 1 196 ? 252.169 405.347 318.111 1.00 84.02 196 GLN A C 1
ATOM 1494 O O . GLN A 1 196 ? 251.323 405.872 317.381 1.00 86.30 196 GLN A O 1
ATOM 1500 N N . PHE A 1 197 ? 252.967 406.066 318.900 1.00 83.88 197 PHE A N 1
ATOM 1501 C CA . PHE A 1 197 ? 252.987 407.523 318.803 1.00 83.59 197 PHE A CA 1
ATOM 1502 C C . PHE A 1 197 ? 253.555 408.014 317.478 1.00 85.86 197 PHE A C 1
ATOM 1503 O O . PHE A 1 197 ? 253.101 409.039 316.956 1.00 87.59 197 PHE A O 1
ATOM 1511 N N . ALA A 1 198 ? 254.534 407.307 316.916 1.00 88.48 198 ALA A N 1
ATOM 1512 C CA . ALA A 1 198 ? 255.101 407.712 315.637 1.00 87.87 198 ALA A CA 1
ATOM 1513 C C . ALA A 1 198 ? 254.077 407.738 314.511 1.00 88.52 198 ALA A C 1
ATOM 1514 O O . ALA A 1 198 ? 254.349 408.324 313.459 1.00 87.00 198 ALA A O 1
ATOM 1516 N N . GLN A 1 199 ? 252.918 407.123 314.700 1.00 91.03 199 GLN A N 1
ATOM 1517 C CA . GLN A 1 199 ? 251.868 407.154 313.694 1.00 90.10 199 GLN A CA 1
ATOM 1518 C C . GLN A 1 199 ? 250.980 408.384 313.788 1.00 91.32 199 GLN A C 1
ATOM 1519 O O . GLN A 1 199 ? 250.182 408.618 312.874 1.00 91.30 199 GLN A O 1
ATOM 1525 N N . LEU A 1 200 ? 251.085 409.168 314.854 1.00 103.51 200 LEU A N 1
ATOM 1526 C CA . LEU A 1 200 ? 250.309 410.393 314.948 1.00 104.08 200 LEU A CA 1
ATOM 1527 C C . LEU A 1 200 ? 250.965 411.513 314.150 1.00 106.98 200 LEU A C 1
ATOM 1528 O O . LEU A 1 200 ? 252.188 411.681 314.165 1.00 106.07 200 LEU A O 1
ATOM 1533 N N . GLU A 1 201 ? 250.128 412.288 313.457 1.00 127.73 201 GLU A N 1
ATOM 1534 C CA . GLU A 1 201 ? 250.620 413.267 312.492 1.00 128.17 201 GLU A CA 1
ATOM 1535 C C . GLU A 1 201 ? 251.406 414.390 313.162 1.00 128.83 201 GLU A C 1
ATOM 1536 O O . GLU A 1 201 ? 252.539 414.692 312.768 1.00 127.49 201 GLU A O 1
ATOM 1542 N N . ALA A 1 202 ? 250.820 415.020 314.179 1.00 128.22 202 ALA A N 1
ATOM 1543 C CA . ALA A 1 202 ? 251.455 416.119 314.899 1.00 126.97 202 ALA A CA 1
ATOM 1544 C C . ALA A 1 202 ? 252.397 415.646 315.997 1.00 128.31 202 ALA A C 1
ATOM 1545 O O . ALA A 1 202 ? 252.609 416.357 316.984 1.00 127.34 202 ALA A O 1
ATOM 1547 N N . SER A 1 203 ? 252.969 414.456 315.838 1.00 125.88 203 SER A N 1
ATOM 1548 C CA . SER A 1 203 ? 253.756 413.849 316.898 1.00 124.32 203 SER A CA 1
ATOM 1549 C C . SER A 1 203 ? 255.150 414.450 317.050 1.00 125.18 203 SER A C 1
ATOM 1550 O O . SER A 1 203 ? 255.838 414.121 318.022 1.00 124.75 203 SER A O 1
ATOM 1553 N N . SER A 1 204 ? 255.590 415.314 316.130 1.00 128.24 204 SER A N 1
ATOM 1554 C CA . SER A 1 204 ? 256.984 415.744 316.134 1.00 127.23 204 SER A CA 1
ATOM 1555 C C . SER A 1 204 ? 257.299 416.794 317.194 1.00 127.38 204 SER A C 1
ATOM 1556 O O . SER A 1 204 ? 258.457 416.898 317.611 1.00 126.70 204 SER A O 1
ATOM 1559 N N . GLY A 1 205 ? 256.314 417.565 317.643 1.00 127.53 205 GLY A N 1
ATOM 1560 C CA . GLY A 1 205 ? 256.529 418.466 318.762 1.00 126.86 205 GLY A CA 1
ATOM 1561 C C . GLY A 1 205 ? 257.231 419.771 318.442 1.00 127.74 205 GLY A C 1
ATOM 1562 O O . GLY A 1 205 ? 258.122 420.186 319.194 1.00 126.50 205 GLY A O 1
ATOM 1563 N N . VAL A 1 206 ? 256.865 420.433 317.345 1.00 127.22 206 VAL A N 1
ATOM 1564 C CA . VAL A 1 206 ? 257.336 421.787 317.067 1.00 124.77 206 VAL A CA 1
ATOM 1565 C C . VAL A 1 206 ? 256.165 422.671 316.662 1.00 125.23 206 VAL A C 1
ATOM 1566 O O . VAL A 1 206 ? 256.353 423.758 316.107 1.00 126.24 206 VAL A O 1
ATOM 1570 N N . GLU A 1 207 ? 254.951 422.205 316.935 1.00 127.01 207 GLU A N 1
ATOM 1571 C CA . GLU A 1 207 ? 253.760 422.876 316.426 1.00 127.30 207 GLU A CA 1
ATOM 1572 C C . GLU A 1 207 ? 253.614 424.291 316.972 1.00 127.05 207 GLU A C 1
ATOM 1573 O O . GLU A 1 207 ? 252.979 425.138 316.334 1.00 128.03 207 GLU A O 1
ATOM 1579 N N . ASP A 1 208 ? 254.194 424.570 318.138 1.00 127.35 208 ASP A N 1
ATOM 1580 C CA . ASP A 1 208 ? 254.141 425.922 318.688 1.00 128.04 208 ASP A CA 1
ATOM 1581 C C . ASP A 1 208 ? 254.999 426.905 317.897 1.00 127.98 208 ASP A C 1
ATOM 1582 O O . ASP A 1 208 ? 254.513 427.955 317.462 1.00 128.01 208 ASP A O 1
ATOM 1587 N N . GLU A 1 209 ? 256.274 426.581 317.687 1.00 127.60 209 GLU A N 1
ATOM 1588 C CA . GLU A 1 209 ? 257.120 427.424 316.848 1.00 126.74 209 GLU A CA 1
ATOM 1589 C C . GLU A 1 209 ? 256.700 427.388 315.385 1.00 126.77 209 GLU A C 1
ATOM 1590 O O . GLU A 1 209 ? 256.873 428.381 314.670 1.00 126.69 209 GLU A O 1
ATOM 1596 N N . LEU A 1 210 ? 256.148 426.268 314.927 1.00 121.48 210 LEU A N 1
ATOM 1597 C CA . LEU A 1 210 ? 255.512 426.239 313.617 1.00 120.19 210 LEU A CA 1
ATOM 1598 C C . LEU A 1 210 ? 254.361 427.233 313.543 1.00 120.36 210 LEU A C 1
ATOM 1599 O O . LEU A 1 210 ? 254.232 427.983 312.569 1.00 120.08 210 LEU A O 1
ATOM 1604 N N . ALA A 1 211 ? 253.518 427.257 314.573 1.00 121.06 211 ALA A N 1
ATOM 1605 C CA . ALA A 1 211 ? 252.437 428.233 314.623 1.00 120.07 211 ALA A CA 1
ATOM 1606 C C . ALA A 1 211 ? 252.970 429.656 314.717 1.00 120.40 211 ALA A C 1
ATOM 1607 O O . ALA A 1 211 ? 252.452 430.566 314.059 1.00 120.69 211 ALA A O 1
ATOM 1609 N N . ALA A 1 212 ? 254.009 429.866 315.522 1.00 118.14 212 ALA A N 1
ATOM 1610 C CA . ALA A 1 212 ? 254.624 431.186 315.603 1.00 117.00 212 ALA A CA 1
ATOM 1611 C C . ALA A 1 212 ? 255.233 431.610 314.275 1.00 117.48 212 ALA A C 1
ATOM 1612 O O . ALA A 1 212 ? 255.235 432.800 313.945 1.00 118.35 212 ALA A O 1
ATOM 1614 N N . LEU A 1 213 ? 255.748 430.658 313.504 1.00 116.31 213 LEU A N 1
ATOM 1615 C CA . LEU A 1 213 ? 256.222 430.968 312.161 1.00 116.17 213 LEU A CA 1
ATOM 1616 C C . LEU A 1 213 ? 255.058 431.260 311.224 1.00 116.19 213 LEU A C 1
ATOM 1617 O O . LEU A 1 213 ? 255.112 432.207 310.433 1.00 115.37 213 LEU A O 1
ATOM 1622 N N . LYS A 1 214 ? 254.000 430.454 311.300 1.00 116.40 214 LYS A N 1
ATOM 1623 C CA . LYS A 1 214 ? 252.810 430.707 310.498 1.00 115.16 214 LYS A CA 1
ATOM 1624 C C . LYS A 1 214 ? 252.210 432.071 310.798 1.00 116.27 214 LYS A C 1
ATOM 1625 O O . LYS A 1 214 ? 251.634 432.705 309.908 1.00 116.03 214 LYS A O 1
ATOM 1631 N N . ALA A 1 215 ? 252.336 432.543 312.039 1.00 118.14 215 ALA A N 1
ATOM 1632 C CA . ALA A 1 215 ? 251.852 433.877 312.357 1.00 116.97 215 ALA A CA 1
ATOM 1633 C C . ALA A 1 215 ? 252.591 434.941 311.562 1.00 117.57 215 ALA A C 1
ATOM 1634 O O . ALA A 1 215 ? 252.016 435.984 311.233 1.00 117.73 215 ALA A O 1
ATOM 1636 N N . SER A 1 216 ? 253.855 434.701 311.240 1.00 116.46 216 SER A N 1
ATOM 1637 C CA . SER A 1 216 ? 254.643 435.666 310.492 1.00 116.02 216 SER A CA 1
ATOM 1638 C C . SER A 1 216 ? 254.167 435.726 309.045 1.00 116.41 216 SER A C 1
ATOM 1639 O O . SER A 1 216 ? 253.638 436.741 308.592 1.00 114.97 216 SER A O 1
#

B-factor: mean 55.49, std 23.26, range [17.46, 129.71]

Radius of gyration: 54.78 Å; Cα contacts (8 Å, |Δi|>4): 68; chains: 1; bounding box: 30×174×102 Å

Solvent-accessible surface area: 17694 Å² total; per-residue (Å²): 85,121,173,67,164,102,18,125,87,98,144,56,97,112,107,80,107,86,63,148,84,97,62,98,63,142,66,61,75,87,50,12,88,67,53,71,98,79,17,72,113,66,114,108,35,14,58,156,46,39,57,99,43,138,102,18,79,89,97,19,78,102,30,64,111,61,11,137,86,52,83,91,116,5,133,110,9,102,103,107,58,96,92,123,97,6,147,85,7,92,59,103,52,132,66,34,62,80,63,12,59,60,60,96,94,79,6,48,114,24,121,96,90,6,70,79,51,121,153,84,32,55,59,23,95,66,110,10,71,92,31,91,85,102,35,93,88,73,34,59,162,38,132,58,65,118,60,84,61,115,85,107,131,88,101,62,65,67,78,86,78,44,78,88,49,32,148,115,143,95,86,84,118,84,91,92,129,99,57,98,78,114,61,69,46,122,130,70,38,128,41,123,142,70,111,116,69,129,97,178,68,59,86,60,70,67,121,103,75,55,69,128,160,88,130

Organism: Synechocystis sp. (strain ATCC 27184 / PCC 6803 / Kazusa) (NCBI:txid1111708)

Secondary structure (DSSP, 8-state):
-HHHHHHHHHHHHHHHHHHTT--HHHHHHHHHHHHHHHHHHHHHHHHHHHHHHHHHHHHHHHHHHHH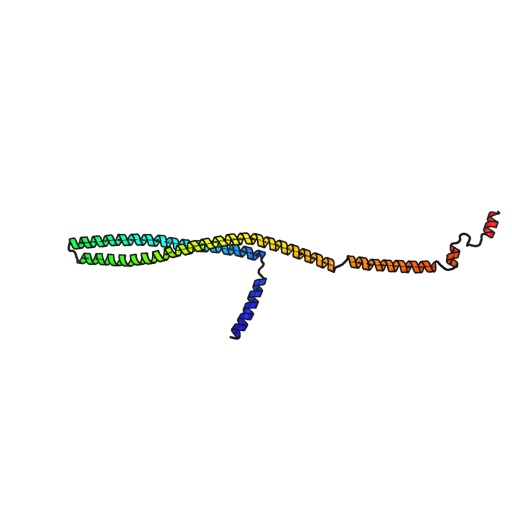HHHHHHHHHHHHTT-HHHHHHHHHHHHHHHHHHHHHHHHHHHHHHHHHHHHHHHHHHHHHHHHHHHHHHHHHHHHHHHHHHHHHHHHHHHHHHH-HHHHHHHHHHHHHHHHHHHHHHHHHHT-SHHHHHTTSTTTTS-HHHHHHHHH-

Nearest PDB structures (foldseek):
  9eon-assembly1_A  TM=6.388E-01  e=5.634E-21  Synechocystis sp. PCC 6803
  8qhw-assembly1_E  TM=5.957E-01  e=1.517E-20  Synechocystis sp. PCC 6803
  7o3x-assembly1_B  TM=5.745E-01  e=3.237E-20  Synechocystis sp. PCC 6803 substr. Kazusa
  8qbw-assembly1_A  TM=5.245E-01  e=5.290E-13  Nostoc punctiforme
  8qbr-assembly1_A  TM=5.110E-01  e=4.190E-13  Nostoc punctiforme

InterPro domains:
  IPR007157 PspA/VIPP1 [PF04012] (2-215)
  IPR007157 PspA/VIPP1 [PTHR31088] (1-266)

Foldseek 3Di:
DVVVVVVVVVVVVVVVVVVVVDDCLVVLVVVLVVLVVVLVVLVVVLVVLVVVLVVLVVVLVVLVVVLVVLVVVLVVCVVVPVNVVSVVSVVVNVVSVVVSVVSVVVNVVSVVVSVVSVVVSVVSVVVSVVSVVVSVVVSVVVVVVVVVVVVVVVVVVVVVVPVVVVVVVVVVVVVVVVVVVVVVVVVVCDDDPNVLVPDDPSPPPVVVVVVVVVD

Sequence (215 aa):
GLFDRLGRVVRANLNDLVSKAEDPEKVLEQAVIDMQEDLVQLRQAVARTIAEEKRTEQRLNQDTQEAKKWEDRAKLALTNGEENLAREALARKKSLTDTAAAYQTQLAQQRTMSENLRRNLAALEAKISEAKTKKNMLQARAKAAKANAELQQTLAAAAAAAAAAAFERMENKVLDMEATSQAAGELAGFGIENQFAQLEASSGVEDELAALKAS